Protein AF-A0A7S0J0P6-F1 (afdb_monomer)

pLDDT: mean 76.82, std 19.67, range [22.72, 97.06]

Nearest PDB structures (foldseek):
  2cg9-assembly1_Y  TM=8.031E-01  e=4.982E-03  Saccharomyces cerevisiae
  7krj-assembly1_C  TM=8.185E-01  e=1.851E-02  Homo sapiens
  6mv1-assembly1_A  TM=8.114E-01  e=2.555E-01  Homo sapiens
  4rzk-assembly1_B  TM=7.148E-01  e=3.399E-01  Saccharolobus solfataricus P2
  2kmw-assembly1_A  TM=3.968E-01  e=1.851E-02  Arabidopsis thaliana

Structure (mmCIF, N/CA/C/O backbone):
data_AF-A0A7S0J0P6-F1
#
_entry.id   AF-A0A7S0J0P6-F1
#
loop_
_atom_site.group_PDB
_atom_site.id
_atom_site.type_symbol
_atom_site.label_atom_id
_atom_site.label_alt_id
_atom_site.label_comp_id
_atom_site.label_asym_id
_atom_site.label_entity_id
_atom_site.label_seq_id
_atom_site.pdbx_PDB_ins_code
_atom_site.Cartn_x
_atom_site.Cartn_y
_atom_site.Cartn_z
_atom_site.occupancy
_atom_site.B_iso_or_equiv
_atom_site.auth_seq_id
_atom_site.auth_comp_id
_atom_site.auth_asym_id
_atom_site.auth_atom_id
_atom_site.pdbx_PDB_model_num
ATOM 1 N N . LEU A 1 1 ? -3.305 -6.225 25.965 1.00 34.28 1 LEU A N 1
ATOM 2 C CA . LEU A 1 1 ? -3.057 -6.010 27.415 1.00 34.28 1 LEU A CA 1
ATOM 3 C C . LEU A 1 1 ? -2.878 -7.370 28.073 1.00 34.28 1 LEU A C 1
ATOM 5 O O . LEU A 1 1 ? -3.719 -8.227 27.833 1.00 34.28 1 LEU A O 1
ATOM 9 N N . CYS A 1 2 ? -1.821 -7.544 28.873 1.00 22.72 2 CYS A N 1
ATOM 10 C CA . CYS A 1 2 ? -1.469 -8.789 29.567 1.00 22.72 2 CYS A CA 1
ATOM 11 C C . CYS A 1 2 ? -1.173 -8.523 31.047 1.00 22.72 2 CYS A C 1
ATOM 13 O O . CYS A 1 2 ? -0.450 -7.576 31.338 1.00 22.72 2 CYS A O 1
ATOM 15 N N . LEU A 1 3 ? -1.642 -9.412 31.929 1.00 28.44 3 LEU A N 1
ATOM 16 C CA . LEU A 1 3 ? -0.978 -9.834 33.170 1.00 28.44 3 LEU A CA 1
ATOM 17 C C . LEU A 1 3 ? -1.340 -11.312 33.426 1.00 28.44 3 LEU A C 1
ATOM 19 O O . LEU A 1 3 ? -2.456 -11.734 33.131 1.00 28.44 3 LEU A O 1
ATOM 23 N N . GLY A 1 4 ? -0.363 -12.093 33.899 1.00 26.91 4 GLY A N 1
ATOM 24 C CA . GLY A 1 4 ? -0.445 -13.546 34.097 1.00 26.91 4 GLY A CA 1
ATOM 25 C C . GLY A 1 4 ? -1.310 -13.995 35.287 1.00 26.91 4 GLY A C 1
ATOM 26 O O . GLY A 1 4 ? -1.756 -13.168 36.082 1.00 26.91 4 GLY A O 1
ATOM 27 N N . PRO A 1 5 ? -1.562 -15.312 35.408 1.00 34.97 5 PRO A N 1
ATOM 28 C CA . PRO A 1 5 ? -2.669 -15.849 36.184 1.00 34.97 5 PRO A CA 1
ATOM 29 C C . PRO A 1 5 ? -2.343 -15.931 37.676 1.00 34.97 5 PRO A C 1
ATOM 31 O O . PRO A 1 5 ? -1.270 -16.390 38.065 1.00 34.97 5 PRO A O 1
ATOM 34 N N . SER A 1 6 ? -3.321 -15.599 38.519 1.00 30.28 6 SER A N 1
ATOM 35 C CA . SER A 1 6 ? -3.397 -16.138 39.874 1.00 30.28 6 SER A CA 1
ATOM 36 C C . SER A 1 6 ? -4.709 -16.902 40.041 1.00 30.28 6 SER A C 1
ATOM 38 O O . SER A 1 6 ? -5.810 -16.419 39.787 1.00 30.28 6 SER A O 1
ATOM 40 N N . THR A 1 7 ? -4.562 -18.170 40.401 1.00 57.41 7 THR A N 1
ATOM 41 C CA . THR A 1 7 ? -5.631 -19.091 40.769 1.00 57.41 7 THR A CA 1
ATOM 42 C C . THR A 1 7 ? -6.212 -18.690 42.126 1.00 57.41 7 THR A C 1
ATOM 44 O O . THR A 1 7 ? -5.466 -18.613 43.101 1.00 57.41 7 THR A O 1
ATOM 47 N N . GLY A 1 8 ? -7.528 -18.487 42.223 1.00 32.94 8 GLY A N 1
ATOM 48 C CA . GLY A 1 8 ? -8.194 -18.209 43.500 1.00 32.94 8 GLY A CA 1
ATOM 49 C C . GLY A 1 8 ? -9.720 -18.225 43.406 1.00 32.94 8 GLY A C 1
ATOM 50 O O . GLY A 1 8 ? -10.309 -17.481 42.636 1.00 32.94 8 GLY A O 1
ATOM 51 N N . SER A 1 9 ? -10.339 -19.111 44.183 1.00 39.38 9 SER A N 1
ATOM 52 C CA . SER A 1 9 ? -11.742 -19.538 44.146 1.00 39.38 9 SER A CA 1
ATOM 53 C C . SER A 1 9 ? -12.765 -18.538 44.721 1.00 39.38 9 SER A C 1
ATOM 55 O O . SER A 1 9 ? -12.520 -17.881 45.726 1.00 39.38 9 SER A O 1
ATOM 57 N N . SER A 1 10 ? -13.969 -18.590 44.131 1.00 45.50 10 SER A N 1
ATOM 58 C CA . SER A 1 10 ? -15.310 -18.367 44.709 1.00 45.50 10 SER A CA 1
ATOM 59 C C . SER A 1 10 ? -15.708 -16.989 45.263 1.00 45.50 10 SER A C 1
ATOM 61 O O . SER A 1 10 ? -15.696 -16.744 46.465 1.00 45.50 10 SER A O 1
ATOM 63 N N . SER A 1 11 ? -16.329 -16.199 44.392 1.00 43.62 11 SER A N 1
ATOM 64 C CA . SER A 1 11 ? -17.716 -15.745 44.572 1.00 43.62 11 SER A CA 1
ATOM 65 C C . SER A 1 11 ? -18.431 -15.998 43.239 1.00 43.62 11 SER A C 1
ATOM 67 O O . SER A 1 11 ? -17.760 -16.068 42.210 1.00 43.62 11 SER A O 1
ATOM 69 N N . GLY A 1 12 ? -19.739 -16.274 43.240 1.00 53.88 12 GLY A N 1
ATOM 70 C CA . GLY A 1 12 ? -20.496 -16.720 42.059 1.00 53.88 12 GLY A CA 1
ATOM 71 C C . GLY A 1 12 ? -20.589 -15.661 40.958 1.00 53.88 12 GLY A C 1
ATOM 72 O O . GLY A 1 12 ? -21.662 -15.120 40.706 1.00 53.88 12 GLY A O 1
ATOM 73 N N . ASN A 1 13 ? -19.469 -15.349 40.312 1.00 60.19 13 ASN A N 1
ATOM 74 C CA . ASN A 1 13 ? -19.408 -14.472 39.163 1.00 60.19 13 ASN A CA 1
ATOM 75 C C . ASN A 1 13 ? -20.057 -15.204 38.002 1.00 60.19 13 ASN A C 1
ATOM 77 O O . ASN A 1 13 ? -19.490 -16.135 37.427 1.00 60.19 13 ASN A O 1
ATOM 81 N N . LYS A 1 14 ? -21.288 -14.789 37.696 1.00 76.94 14 LYS A N 1
ATOM 82 C CA . LYS A 1 14 ? -21.982 -15.212 36.488 1.00 76.94 14 LYS A CA 1
ATOM 83 C C . LYS A 1 14 ? -21.112 -14.807 35.304 1.00 76.94 14 LYS A C 1
ATOM 85 O O . LYS A 1 14 ? -20.756 -13.635 35.152 1.00 76.94 14 LYS A O 1
ATOM 90 N N . GLN A 1 15 ? -20.706 -15.809 34.536 1.00 85.50 15 GLN A N 1
ATOM 91 C CA . GLN A 1 15 ? -19.856 -15.598 33.378 1.00 85.50 15 GLN A CA 1
ATOM 92 C C . GLN A 1 15 ? -20.657 -14.898 32.269 1.00 85.50 15 GLN A C 1
ATOM 94 O O . GLN A 1 15 ? -21.867 -15.117 32.164 1.00 85.50 15 GLN A O 1
ATOM 99 N N . PRO A 1 16 ? -20.007 -14.036 31.476 1.00 91.62 16 PRO A N 1
ATOM 100 C CA . PRO A 1 16 ? -20.614 -13.459 30.283 1.00 91.62 16 PRO A CA 1
ATOM 101 C C . PRO A 1 16 ? -20.865 -14.550 29.226 1.00 91.62 16 PRO A C 1
ATOM 103 O O . PRO A 1 16 ? -20.034 -15.439 29.044 1.00 91.62 16 PRO A O 1
ATOM 106 N N . ASP A 1 17 ? -21.995 -14.468 28.521 1.00 93.88 17 ASP A N 1
ATOM 107 C CA . ASP A 1 17 ? -22.260 -15.215 27.285 1.00 93.88 17 ASP A CA 1
ATOM 108 C C . ASP A 1 17 ? -21.853 -14.323 26.106 1.00 93.88 17 ASP A C 1
ATOM 110 O O . ASP A 1 17 ? -22.430 -13.252 25.904 1.00 93.88 17 ASP A O 1
ATOM 114 N N . VAL A 1 18 ? -20.819 -14.738 25.372 1.00 95.06 18 VAL A N 1
ATOM 115 C CA . VAL A 1 18 ? -20.267 -14.012 24.222 1.00 95.06 18 VAL A CA 1
ATOM 116 C C . VAL A 1 18 ? -20.428 -14.881 22.986 1.00 95.06 18 VAL A C 1
ATOM 118 O O . VAL A 1 18 ? -19.822 -15.948 22.888 1.00 95.06 18 VAL A O 1
ATOM 121 N N . ARG A 1 19 ? -21.207 -14.407 22.016 1.00 96.12 19 ARG A N 1
ATOM 122 C CA . ARG A 1 19 ? -21.424 -15.080 20.735 1.00 96.12 19 ARG A CA 1
ATOM 123 C C . ARG A 1 19 ? -20.950 -14.191 19.609 1.00 96.12 19 ARG A C 1
ATOM 125 O O . ARG A 1 19 ? -21.355 -13.037 19.491 1.00 96.12 19 ARG A O 1
ATOM 132 N N . ILE A 1 20 ? -20.077 -14.744 18.783 1.00 95.50 20 ILE A N 1
ATOM 133 C CA . ILE A 1 20 ? -19.481 -14.037 17.657 1.00 95.50 20 ILE A CA 1
ATOM 134 C C . ILE A 1 20 ? -19.728 -14.863 16.408 1.00 95.50 20 ILE A C 1
ATOM 136 O O . ILE A 1 20 ? -19.500 -16.069 16.384 1.00 95.50 20 ILE A O 1
ATOM 140 N N . THR A 1 21 ? -20.217 -14.188 15.381 1.00 96.56 21 THR A N 1
ATOM 141 C CA . THR A 1 21 ? -20.290 -14.687 14.010 1.00 96.56 21 THR A CA 1
ATOM 142 C C . THR A 1 21 ? -19.349 -13.854 13.151 1.00 96.56 21 THR A C 1
ATOM 144 O O . THR A 1 21 ? -18.722 -12.908 13.631 1.00 96.56 21 THR A O 1
ATOM 147 N N . ASP A 1 22 ? -19.232 -14.191 11.872 1.00 94.75 22 ASP A N 1
ATOM 148 C CA . ASP A 1 22 ? -18.380 -13.456 10.939 1.00 94.75 22 ASP A CA 1
ATOM 149 C C . ASP A 1 22 ? -18.816 -11.989 10.788 1.00 94.75 22 ASP A C 1
ATOM 151 O O . ASP A 1 22 ? -17.998 -11.141 10.437 1.00 94.75 22 ASP A O 1
ATOM 155 N N . LYS A 1 23 ? -20.082 -11.684 11.099 1.00 95.81 23 LYS A N 1
ATOM 156 C CA . LYS A 1 23 ? -20.696 -10.367 10.913 1.00 95.81 23 LYS A CA 1
ATOM 157 C C . LYS A 1 23 ? -21.342 -9.749 12.148 1.00 95.81 23 LYS A C 1
ATOM 159 O O . LYS A 1 23 ? -21.700 -8.576 12.094 1.00 95.81 23 LYS A O 1
ATOM 164 N N . ALA A 1 24 ? -21.471 -10.465 13.260 1.00 96.38 24 ALA A N 1
ATOM 165 C CA . ALA A 1 24 ? -22.158 -9.953 14.444 1.00 96.38 24 ALA A CA 1
ATOM 166 C C . ALA A 1 24 ? -21.506 -10.379 15.761 1.00 96.38 24 ALA A C 1
ATOM 168 O O . ALA A 1 24 ? -20.951 -11.472 15.876 1.00 96.38 24 ALA A O 1
ATOM 169 N N . LEU A 1 25 ? -21.644 -9.511 16.760 1.00 96.56 25 LEU A N 1
ATOM 170 C CA . LEU A 1 25 ? -21.317 -9.737 18.162 1.00 96.56 25 LEU A CA 1
ATOM 171 C C . LEU A 1 25 ? -22.603 -9.627 18.982 1.00 96.56 25 LEU A C 1
ATOM 173 O O . LEU A 1 25 ? -23.276 -8.599 18.917 1.00 96.56 25 LEU A O 1
ATOM 177 N N . ASP A 1 26 ? -22.897 -10.652 19.774 1.00 96.88 26 ASP A N 1
ATOM 178 C CA . ASP A 1 26 ? -23.946 -10.662 20.791 1.00 96.88 26 ASP A CA 1
ATOM 179 C C . ASP A 1 26 ? -23.322 -11.005 22.151 1.00 96.88 26 ASP A C 1
ATOM 181 O O . ASP A 1 26 ? -22.625 -12.008 22.305 1.00 96.88 26 ASP A O 1
ATOM 185 N N . LEU A 1 27 ? -23.521 -10.125 23.124 1.00 95.44 27 LEU A N 1
ATOM 186 C CA . LEU A 1 27 ? -22.983 -10.208 24.472 1.00 95.44 27 LEU A CA 1
ATOM 187 C C . LEU A 1 27 ? -24.126 -10.037 25.473 1.00 95.44 27 LEU A C 1
ATOM 189 O O . LEU A 1 27 ? -24.798 -9.002 25.493 1.00 95.44 27 LEU A O 1
ATOM 193 N N . SER A 1 28 ? -24.262 -11.004 26.376 1.00 94.44 28 SER A N 1
ATOM 194 C CA . SER A 1 28 ? -25.076 -10.897 27.586 1.00 94.44 28 SER A CA 1
ATOM 195 C C . SER A 1 28 ? -24.197 -11.121 28.813 1.00 94.44 28 SER A C 1
ATOM 197 O O . SER A 1 28 ? -23.456 -12.098 28.898 1.00 94.44 28 SER A O 1
ATOM 199 N N . TRP A 1 29 ? -24.266 -10.213 29.786 1.00 92.44 29 TRP A N 1
ATOM 200 C CA . TRP A 1 29 ? -23.555 -10.358 31.050 1.00 92.44 29 TRP A CA 1
ATOM 201 C C . TRP A 1 29 ? -24.478 -10.071 32.239 1.00 92.44 29 TRP A C 1
ATOM 203 O O . TRP A 1 29 ? -24.823 -8.913 32.501 1.00 92.44 29 TRP A O 1
ATOM 213 N N . PRO A 1 30 ? -24.868 -11.112 32.996 1.00 89.62 30 PRO A N 1
ATOM 214 C CA . PRO A 1 30 ? -25.601 -10.939 34.240 1.00 89.62 30 PRO A CA 1
ATOM 215 C C . PRO A 1 30 ? -24.729 -10.239 35.295 1.00 89.62 30 PRO A C 1
ATOM 217 O O . PRO A 1 30 ? -23.734 -10.788 35.765 1.00 89.62 30 PRO A O 1
ATOM 220 N N . MET A 1 31 ? -25.130 -9.035 35.684 1.00 84.75 31 MET A N 1
ATOM 221 C CA . MET A 1 31 ? -24.488 -8.182 36.685 1.00 84.75 31 MET A CA 1
ATOM 222 C C . MET A 1 31 ? -25.273 -8.230 38.003 1.00 84.75 31 MET A C 1
ATOM 224 O O . MET A 1 31 ? -26.417 -8.679 38.056 1.00 84.75 31 MET A O 1
ATOM 228 N N . GLN A 1 32 ? -24.690 -7.726 39.094 1.00 83.06 32 GLN A N 1
ATOM 229 C CA . GLN A 1 32 ? -25.426 -7.596 40.363 1.00 83.06 32 GLN A CA 1
ATOM 230 C C . GLN A 1 32 ? -26.603 -6.611 40.255 1.00 83.06 32 GLN A C 1
ATOM 232 O O . GLN A 1 32 ? -27.621 -6.785 40.916 1.00 83.06 32 GLN A O 1
ATOM 237 N N . THR A 1 33 ? -26.466 -5.589 39.409 1.00 83.56 33 THR A N 1
ATOM 238 C CA . THR A 1 33 ? -27.437 -4.500 39.227 1.00 83.56 33 THR A CA 1
ATOM 239 C C . THR A 1 33 ? -28.420 -4.726 38.074 1.00 83.56 33 THR A C 1
ATOM 241 O O . THR A 1 33 ? -29.272 -3.874 37.835 1.00 83.56 33 THR A O 1
ATOM 244 N N . GLY A 1 34 ? -28.325 -5.846 37.349 1.00 87.44 34 GLY A N 1
ATOM 245 C CA . GLY A 1 34 ? -29.160 -6.122 36.179 1.00 87.44 34 GLY A CA 1
ATOM 246 C C . GLY A 1 34 ? -28.466 -7.018 35.157 1.00 87.44 34 GLY A C 1
ATOM 247 O O . GLY A 1 34 ? -27.624 -7.838 35.503 1.00 87.44 34 GLY A O 1
ATOM 248 N N . GLU A 1 35 ? -28.808 -6.865 33.883 1.00 89.94 35 GLU A N 1
ATOM 249 C CA . GLU A 1 35 ? -28.164 -7.571 32.772 1.00 89.94 35 GLU A CA 1
ATOM 250 C C . GLU A 1 35 ? -27.590 -6.538 31.799 1.00 89.94 35 GLU A C 1
ATOM 252 O O . GLU A 1 35 ? -28.307 -5.652 31.333 1.00 89.94 35 GLU A O 1
ATOM 257 N N . LEU A 1 36 ? -26.298 -6.641 31.491 1.00 89.38 36 LEU A N 1
ATOM 258 C CA . LEU A 1 36 ? -25.702 -5.906 30.383 1.00 89.38 36 LEU A CA 1
ATOM 259 C C . LEU A 1 36 ? -25.982 -6.688 29.098 1.00 89.38 36 LEU A C 1
ATOM 261 O O . LEU A 1 36 ? -25.588 -7.847 28.997 1.00 89.38 36 LEU A O 1
ATOM 265 N N . ARG A 1 37 ? -26.621 -6.054 28.113 1.00 93.94 37 ARG A N 1
ATOM 266 C CA . ARG A 1 37 ? -26.775 -6.610 26.764 1.00 93.94 37 ARG A CA 1
ATOM 267 C C . ARG A 1 37 ? -26.133 -5.704 25.734 1.00 93.94 37 ARG A C 1
ATOM 269 O O . ARG A 1 37 ? -26.320 -4.488 25.770 1.00 93.94 37 ARG A O 1
ATOM 276 N N . PHE A 1 38 ? -25.408 -6.302 24.802 1.00 93.81 38 PHE A N 1
ATOM 277 C CA . PHE A 1 38 ? -24.780 -5.599 23.699 1.00 93.81 38 PHE A CA 1
ATOM 278 C C . PHE A 1 38 ? -24.804 -6.479 22.452 1.00 93.81 38 PHE A C 1
ATOM 280 O O . PHE A 1 38 ? -24.121 -7.493 22.399 1.00 93.81 38 PHE A O 1
ATOM 287 N N . ALA A 1 39 ? -25.574 -6.066 21.449 1.00 95.62 39 ALA A N 1
ATOM 288 C CA . ALA A 1 39 ? -25.653 -6.745 20.163 1.00 95.62 39 ALA A CA 1
ATOM 289 C C . ALA A 1 39 ? -25.382 -5.740 19.041 1.00 95.62 39 ALA A C 1
ATOM 291 O O . ALA A 1 39 ? -26.047 -4.704 18.976 1.00 95.62 39 ALA A O 1
ATOM 292 N N . GLN A 1 40 ? -24.388 -6.012 18.194 1.00 97.06 40 GLN A N 1
ATOM 293 C CA . GLN A 1 40 ? -23.986 -5.145 17.084 1.00 97.06 40 GLN A CA 1
ATOM 294 C C . GLN A 1 40 ? -23.465 -5.951 15.892 1.00 97.06 40 GLN A C 1
ATOM 296 O O . GLN A 1 40 ? -22.876 -7.016 16.064 1.00 97.06 40 GLN A O 1
ATOM 301 N N . SER A 1 41 ? -23.631 -5.399 14.688 1.00 96.25 41 SER A N 1
ATOM 302 C CA . SER A 1 41 ? -23.046 -5.955 13.460 1.00 96.25 41 SER A CA 1
ATOM 303 C C . SER A 1 41 ? -21.714 -5.279 13.153 1.00 96.25 41 SER A C 1
ATOM 305 O O . SER A 1 41 ? -21.613 -4.050 13.215 1.00 96.25 41 SER A O 1
ATOM 307 N N . PHE A 1 42 ? -20.685 -6.065 12.847 1.00 94.69 42 PHE A N 1
ATOM 308 C CA . PHE A 1 42 ? -19.370 -5.554 12.476 1.00 94.69 42 PHE A CA 1
ATOM 309 C C . PHE A 1 42 ? -19.406 -4.908 11.095 1.00 94.69 42 PHE A C 1
ATOM 311 O O . PHE A 1 42 ? -19.985 -5.456 10.156 1.00 94.69 42 PHE A O 1
ATOM 318 N N . LEU A 1 43 ? -18.715 -3.773 10.950 1.00 92.69 43 LEU A N 1
ATOM 319 C CA . LEU A 1 43 ? -18.608 -3.077 9.664 1.00 92.69 43 LEU A CA 1
ATOM 320 C C . LEU A 1 43 ? -17.991 -3.977 8.581 1.00 92.69 43 LEU A C 1
ATOM 322 O O . LEU A 1 43 ? -18.447 -4.007 7.438 1.00 92.69 43 LEU A O 1
ATOM 326 N N . HIS A 1 44 ? -16.983 -4.761 8.957 1.00 92.69 44 HIS A N 1
ATOM 327 C CA . HIS A 1 44 ? -16.323 -5.728 8.086 1.00 92.69 44 HIS A CA 1
ATOM 328 C C . HIS A 1 44 ? -16.302 -7.112 8.737 1.00 92.69 44 HIS A C 1
ATOM 330 O O . HIS A 1 44 ? -16.489 -7.233 9.945 1.00 92.69 44 HIS A O 1
ATOM 336 N N . HIS A 1 45 ? -16.065 -8.150 7.931 1.00 94.31 45 HIS A N 1
ATOM 337 C CA . HIS A 1 45 ? -15.998 -9.517 8.438 1.00 94.31 45 HIS A CA 1
ATOM 338 C C . HIS A 1 45 ? -14.847 -9.694 9.444 1.00 94.31 45 HIS A C 1
ATOM 340 O O . HIS A 1 45 ? -13.790 -9.058 9.338 1.00 94.31 45 HIS A O 1
ATOM 346 N N . VAL A 1 46 ? -15.054 -10.592 10.401 1.00 95.25 46 VAL A N 1
ATOM 347 C CA . VAL A 1 46 ? -14.051 -11.076 11.360 1.00 95.25 46 VAL A CA 1
ATOM 348 C C . VAL A 1 46 ? -13.906 -12.590 11.245 1.00 95.25 46 VAL A C 1
ATOM 350 O O . VAL A 1 46 ? -14.775 -13.242 10.674 1.00 95.25 46 VAL A O 1
ATOM 353 N N . TYR A 1 47 ? -12.840 -13.159 11.807 1.00 93.75 47 TYR A N 1
ATOM 354 C CA . TYR A 1 47 ? -12.712 -14.610 11.969 1.00 93.75 47 TYR A CA 1
ATOM 355 C C . TYR A 1 47 ? -13.283 -15.037 13.329 1.00 93.75 47 TYR A C 1
ATOM 357 O O . TYR A 1 47 ? -12.617 -14.812 14.343 1.00 93.75 47 TYR A O 1
ATOM 365 N N . PRO A 1 48 ? -14.473 -15.662 13.405 1.00 92.94 48 PRO A N 1
ATOM 366 C CA . PRO A 1 48 ? -15.099 -15.994 14.690 1.00 92.94 48 PRO A CA 1
ATOM 367 C C . PRO A 1 48 ? -14.252 -16.958 15.518 1.00 92.94 48 PRO A C 1
ATOM 369 O O . PRO A 1 48 ? -14.129 -16.788 16.725 1.00 92.94 48 PRO A O 1
ATOM 372 N N . ASP A 1 49 ? -13.574 -17.893 14.851 1.00 92.50 49 ASP A N 1
ATOM 373 C CA . ASP A 1 49 ? -12.705 -18.888 15.488 1.00 92.50 49 ASP A CA 1
ATOM 374 C C . ASP A 1 49 ? -11.454 -18.273 16.141 1.00 92.50 49 ASP A C 1
ATOM 376 O O . ASP A 1 49 ? -10.797 -18.911 16.962 1.00 92.50 49 ASP A O 1
ATOM 380 N N . SER A 1 50 ? -11.121 -17.020 15.806 1.00 91.44 50 SER A N 1
ATOM 381 C CA . SER A 1 50 ? -10.043 -16.265 16.459 1.00 91.44 50 SER A CA 1
ATOM 382 C C . SER A 1 50 ? -10.485 -15.569 17.748 1.00 91.44 50 SER A C 1
ATOM 384 O O . SER A 1 50 ? -9.651 -14.988 18.445 1.00 91.44 50 SER A O 1
ATOM 386 N N . ALA A 1 51 ? -11.786 -15.576 18.052 1.00 92.88 51 ALA A N 1
ATOM 387 C CA . ALA A 1 51 ? -12.320 -14.831 19.172 1.00 92.88 51 ALA A CA 1
ATOM 388 C C . ALA A 1 51 ? -11.813 -15.394 20.503 1.00 92.88 51 ALA A C 1
ATOM 390 O O . ALA A 1 51 ? -12.028 -16.554 20.851 1.00 92.88 51 ALA A O 1
ATOM 391 N N . GLN A 1 52 ? -11.175 -14.528 21.278 1.00 92.50 52 GLN A N 1
ATOM 392 C CA . GLN A 1 52 ? -10.733 -14.806 22.635 1.00 92.50 52 GLN A CA 1
ATOM 393 C C . GLN A 1 52 ? -11.280 -13.731 23.553 1.00 92.50 52 GLN A C 1
ATOM 395 O O . GLN A 1 52 ? -11.229 -12.542 23.234 1.00 92.50 52 GLN A O 1
ATOM 400 N N . TRP A 1 53 ? -11.786 -14.132 24.713 1.00 92.75 53 TRP A N 1
ATOM 401 C CA . TRP A 1 53 ? -12.273 -13.178 25.693 1.00 92.75 53 TRP A CA 1
ATOM 402 C C . TRP A 1 53 ? -11.895 -13.574 27.113 1.00 92.75 53 TRP A C 1
ATOM 404 O O . TRP A 1 53 ? -11.692 -14.744 27.432 1.00 92.75 53 TRP A O 1
ATOM 414 N N . SER A 1 54 ? -11.792 -12.564 27.969 1.00 89.19 54 SER A N 1
ATOM 415 C CA . SER A 1 54 ? -11.582 -12.714 29.404 1.00 89.19 54 SER A CA 1
ATOM 416 C C . SER A 1 54 ? -12.457 -11.726 30.167 1.00 89.19 54 SER A C 1
ATOM 418 O O . SER A 1 54 ? -12.820 -10.664 29.651 1.00 89.19 54 SER A O 1
ATOM 420 N N . ALA A 1 55 ? -12.816 -12.085 31.397 1.00 87.81 55 ALA A N 1
ATOM 421 C CA . ALA A 1 55 ? -13.643 -11.260 32.262 1.00 87.81 55 ALA A CA 1
ATOM 422 C C . ALA A 1 55 ? -13.003 -11.126 33.647 1.00 87.81 55 ALA A C 1
ATOM 424 O O . ALA A 1 55 ? -12.765 -12.125 34.325 1.00 87.81 55 ALA A O 1
ATOM 425 N N . ASP A 1 56 ? -12.782 -9.887 34.079 1.00 83.12 56 ASP A N 1
ATOM 426 C CA . ASP A 1 56 ? -12.187 -9.569 35.374 1.00 83.12 56 ASP A CA 1
ATOM 427 C C . ASP A 1 56 ? -13.292 -9.267 36.384 1.00 83.12 56 ASP A C 1
ATOM 429 O O . ASP A 1 56 ? -13.856 -8.173 36.396 1.00 83.12 56 ASP A O 1
ATOM 433 N N . ALA A 1 57 ? -13.620 -10.260 37.211 1.00 73.69 57 ALA A N 1
ATOM 434 C CA . ALA A 1 57 ? -14.453 -10.142 38.411 1.00 73.69 57 ALA A CA 1
ATOM 435 C C . ALA A 1 57 ? -15.762 -9.320 38.282 1.00 73.69 57 ALA A C 1
ATOM 437 O O . ALA A 1 57 ? -16.178 -8.673 39.241 1.00 73.69 57 ALA A O 1
ATOM 438 N N . GLY A 1 58 ? -16.420 -9.326 37.116 1.00 69.50 58 GLY A N 1
ATOM 439 C CA . GLY A 1 58 ? -17.655 -8.554 36.901 1.00 69.50 58 GLY A CA 1
ATOM 440 C C . GLY A 1 58 ? -17.452 -7.082 36.521 1.00 69.50 58 GLY A C 1
ATOM 441 O O . GLY A 1 58 ? -18.431 -6.360 36.383 1.00 69.50 58 GLY A O 1
ATOM 442 N N . LEU A 1 59 ? -16.212 -6.615 36.364 1.00 77.44 59 LEU A N 1
ATOM 443 C CA . LEU A 1 59 ? -15.894 -5.201 36.126 1.00 77.44 59 LEU A CA 1
ATOM 444 C C . LEU A 1 59 ? -15.550 -4.905 34.668 1.00 77.44 59 LEU A C 1
ATOM 446 O O . LEU A 1 59 ? -15.908 -3.852 34.143 1.00 77.44 59 LEU A O 1
ATOM 450 N N . ARG A 1 60 ? -14.829 -5.818 34.013 1.00 84.62 60 ARG A N 1
ATOM 451 C CA . ARG A 1 60 ? -14.344 -5.618 32.647 1.00 84.62 60 ARG A CA 1
ATOM 452 C C . ARG A 1 60 ? -14.415 -6.910 31.858 1.00 84.62 60 ARG A C 1
ATOM 454 O O . ARG A 1 60 ? -13.954 -7.943 32.332 1.00 84.62 60 ARG A O 1
ATOM 461 N N . LEU A 1 61 ? -14.933 -6.817 30.638 1.00 89.62 61 LEU A N 1
ATOM 462 C CA . LEU A 1 61 ? -14.794 -7.846 29.619 1.00 89.62 61 LEU A CA 1
ATOM 463 C C . LEU A 1 61 ? -13.802 -7.350 28.577 1.00 89.62 61 LEU A C 1
ATOM 465 O O . LEU A 1 61 ? -13.937 -6.244 28.053 1.00 89.62 61 LEU A O 1
ATOM 469 N N . THR A 1 62 ? -12.792 -8.160 28.295 1.00 90.62 62 THR A N 1
ATOM 470 C CA . THR A 1 62 ? -11.891 -7.952 27.169 1.00 90.62 62 THR A CA 1
ATOM 471 C C . THR A 1 62 ? -12.257 -8.953 26.093 1.00 90.62 62 THR A C 1
ATOM 473 O O . THR A 1 62 ? -12.204 -10.148 26.349 1.00 90.62 62 THR A O 1
ATOM 476 N N . LEU A 1 63 ? -12.575 -8.465 24.897 1.00 92.81 63 LEU A N 1
ATOM 477 C CA . LEU A 1 63 ? -12.739 -9.284 23.703 1.00 92.81 63 LEU A CA 1
ATOM 478 C C . LEU A 1 63 ? -11.638 -8.937 22.698 1.00 92.81 63 LEU A C 1
ATOM 480 O O . LEU A 1 63 ? -11.387 -7.764 22.419 1.00 92.81 63 LEU A O 1
ATOM 484 N N . THR A 1 64 ? -11.012 -9.965 22.144 1.00 92.88 64 THR A N 1
ATOM 485 C CA . THR A 1 64 ? -10.058 -9.882 21.044 1.00 92.88 64 THR A CA 1
ATOM 486 C C . THR A 1 64 ? -10.568 -10.756 19.910 1.00 92.88 64 THR A C 1
ATOM 488 O O . THR A 1 64 ? -10.923 -11.909 20.123 1.00 92.88 64 THR A O 1
ATOM 491 N N . VAL A 1 65 ? -10.623 -10.194 18.707 1.00 94.12 65 VAL A N 1
ATOM 492 C CA . VAL A 1 65 ? -11.015 -10.904 17.490 1.00 94.12 65 VAL A CA 1
ATOM 493 C C . VAL A 1 65 ? -10.170 -10.389 16.330 1.00 94.12 65 VAL A C 1
ATOM 495 O O . VAL A 1 65 ? -9.859 -9.197 16.261 1.00 94.12 65 VAL A O 1
ATOM 498 N N . THR A 1 66 ? -9.776 -11.282 15.431 1.00 91.94 66 THR A N 1
ATOM 499 C CA . THR A 1 66 ? -8.986 -10.946 14.250 1.00 91.94 66 THR A CA 1
ATOM 500 C C . THR A 1 66 ? -9.899 -10.470 13.123 1.00 91.94 66 THR A C 1
ATOM 502 O O . THR A 1 66 ? -10.879 -11.131 12.768 1.00 91.94 66 THR A O 1
ATOM 505 N N . LYS A 1 67 ? -9.564 -9.314 12.540 1.00 92.75 67 LYS A N 1
ATOM 506 C CA . LYS A 1 67 ? -10.228 -8.787 11.339 1.00 92.75 67 LYS A CA 1
ATOM 507 C C . LYS A 1 67 ? -10.020 -9.765 10.173 1.00 92.75 67 LYS A C 1
ATOM 509 O O . LYS A 1 67 ? -8.909 -10.253 9.987 1.00 92.75 67 LYS A O 1
ATOM 514 N N . ALA A 1 68 ? -11.041 -9.990 9.345 1.00 89.25 68 ALA A N 1
ATOM 515 C CA . ALA A 1 68 ? -10.875 -10.779 8.119 1.00 89.25 68 ALA A CA 1
ATOM 516 C C . ALA A 1 68 ? -10.095 -10.020 7.030 1.00 89.25 68 ALA A C 1
ATOM 518 O O . ALA A 1 68 ? -9.477 -10.630 6.163 1.00 89.25 68 ALA A O 1
ATOM 519 N N . HIS A 1 69 ? -10.089 -8.683 7.102 1.00 81.94 69 HIS A N 1
ATOM 520 C CA . HIS A 1 69 ? -9.349 -7.812 6.194 1.00 81.94 69 HIS A CA 1
ATOM 521 C C . HIS A 1 69 ? -8.382 -6.893 6.952 1.00 81.94 69 HIS A C 1
ATOM 523 O O . HIS A 1 69 ? -8.756 -6.360 7.999 1.00 81.94 69 HIS A O 1
ATOM 529 N N . PRO A 1 70 ? -7.192 -6.613 6.389 1.00 75.69 70 PRO A N 1
ATOM 530 C CA . PRO A 1 70 ? -6.173 -5.771 7.021 1.00 75.69 70 PRO A CA 1
ATOM 531 C C . PRO A 1 70 ? -6.505 -4.271 6.988 1.00 75.69 70 PRO A C 1
ATOM 533 O O . PRO A 1 70 ? -5.713 -3.458 7.443 1.00 75.69 70 PRO A O 1
ATOM 536 N N . LYS A 1 71 ? -7.664 -3.869 6.448 1.00 77.00 71 LYS A N 1
ATOM 537 C CA . LYS A 1 71 ? -8.043 -2.455 6.357 1.00 77.00 71 LYS A CA 1
ATOM 538 C C . LYS A 1 71 ? -8.225 -1.836 7.748 1.00 77.00 71 LYS A C 1
ATOM 540 O O . LYS A 1 71 ? -8.778 -2.453 8.664 1.00 77.00 71 LYS A O 1
ATOM 545 N N . MET A 1 72 ? -7.836 -0.570 7.875 1.00 82.75 72 MET A N 1
ATOM 546 C CA . MET A 1 72 ? -8.136 0.243 9.049 1.00 82.75 72 MET A CA 1
ATOM 547 C C . MET A 1 72 ? -9.653 0.434 9.189 1.00 82.75 72 MET A C 1
ATOM 549 O O . MET A 1 72 ? -10.349 0.792 8.237 1.00 82.75 72 MET A O 1
ATOM 553 N N . TRP A 1 73 ? -10.174 0.211 10.394 1.00 85.38 73 TRP A N 1
ATOM 554 C CA . TRP A 1 73 ? -11.592 0.390 10.698 1.00 85.38 73 TRP A CA 1
ATOM 555 C C . TRP A 1 73 ? -11.802 1.765 11.328 1.00 85.38 73 TRP A C 1
ATOM 557 O O . TRP A 1 73 ? -11.408 1.988 12.469 1.00 85.38 73 TRP A O 1
ATOM 567 N N . ARG A 1 74 ? -12.460 2.688 10.613 1.00 85.81 74 ARG A N 1
ATOM 568 C CA . ARG A 1 74 ? -12.848 3.995 11.188 1.00 85.81 74 ARG A CA 1
ATOM 569 C C . ARG A 1 74 ? -13.848 3.843 12.339 1.00 85.81 74 ARG A C 1
ATOM 571 O O . ARG A 1 74 ? -13.880 4.658 13.255 1.00 85.81 74 ARG A O 1
ATOM 578 N N . THR A 1 75 ? -14.676 2.805 12.267 1.00 89.44 75 THR A N 1
ATOM 579 C CA . THR A 1 75 ? -15.572 2.343 13.328 1.00 89.44 75 THR A CA 1
ATOM 580 C C . THR A 1 75 ? -15.687 0.821 13.236 1.00 89.44 75 THR A C 1
ATOM 582 O O . THR A 1 75 ? -15.672 0.289 12.123 1.00 89.44 75 THR A O 1
ATOM 585 N N . PRO A 1 76 ? -15.791 0.100 14.364 1.00 90.19 76 PRO A N 1
ATOM 586 C CA . PRO A 1 76 ? -15.922 -1.350 14.330 1.00 90.19 76 PRO A CA 1
ATOM 587 C C . PRO A 1 76 ? -17.308 -1.864 13.927 1.00 90.19 76 PRO A C 1
ATOM 589 O O . PRO A 1 76 ? -17.414 -3.017 13.515 1.00 90.19 76 PRO A O 1
ATOM 592 N N . PHE A 1 77 ? -18.358 -1.043 14.011 1.00 94.25 77 PHE A N 1
ATOM 593 C CA . PHE A 1 77 ? -19.744 -1.489 13.821 1.00 94.25 77 PHE A CA 1
ATOM 594 C C . PHE A 1 77 ? -20.459 -0.738 12.693 1.00 94.25 77 PHE A C 1
ATOM 596 O O . PHE A 1 77 ? -20.227 0.455 12.487 1.00 94.25 77 PHE A O 1
ATOM 603 N N . GLU A 1 78 ? -21.373 -1.422 11.998 1.00 91.88 78 GLU A N 1
ATOM 604 C CA . GLU A 1 78 ? -22.176 -0.863 10.892 1.00 91.88 78 GLU A CA 1
ATOM 605 C C . GLU A 1 78 ? -23.052 0.313 11.343 1.00 91.88 78 GLU A C 1
ATOM 607 O O . GLU A 1 78 ? -23.241 1.272 10.598 1.00 91.88 78 GLU A O 1
ATOM 612 N N . ALA A 1 79 ? -23.513 0.295 12.597 1.00 87.62 79 ALA A N 1
ATOM 613 C CA . ALA A 1 79 ? -24.307 1.367 13.198 1.00 87.62 79 ALA A CA 1
ATOM 614 C C . ALA A 1 79 ? -23.540 2.700 13.368 1.00 87.62 79 ALA A C 1
ATOM 616 O O . ALA A 1 79 ? -24.113 3.698 13.807 1.00 87.62 79 ALA A O 1
ATOM 617 N N . GLY A 1 80 ? -22.246 2.743 13.037 1.00 87.19 80 GLY A N 1
ATOM 618 C CA . GLY A 1 80 ? -21.446 3.959 13.099 1.00 87.19 80 GLY A CA 1
ATOM 619 C C . GLY A 1 80 ? -20.986 4.294 14.518 1.00 87.19 80 GLY A C 1
ATOM 620 O O . GLY A 1 80 ? -20.474 3.437 15.239 1.00 87.19 80 GLY A O 1
ATOM 621 N N . LYS A 1 81 ? -21.100 5.571 14.906 1.00 85.00 81 LYS A N 1
ATOM 622 C CA . LYS A 1 81 ? -20.633 6.073 16.207 1.00 85.00 81 LYS A CA 1
ATOM 623 C C . LYS A 1 81 ? -21.695 5.841 17.280 1.00 85.00 81 LYS A C 1
ATOM 625 O O . LYS A 1 81 ? -22.647 6.608 17.396 1.00 85.00 81 LYS A O 1
ATOM 630 N N . LEU A 1 82 ? -21.497 4.814 18.099 1.00 82.31 82 LEU A N 1
ATOM 631 C CA . LEU A 1 82 ? -22.368 4.520 19.236 1.00 82.31 82 LEU A CA 1
ATOM 632 C C . LEU A 1 82 ? -21.920 5.316 20.477 1.00 82.31 82 LEU A C 1
ATOM 634 O O . LEU A 1 82 ? -20.734 5.307 20.802 1.00 82.31 82 LEU A O 1
ATOM 638 N N . PRO A 1 83 ? -22.832 5.994 21.202 1.00 81.62 83 PRO A N 1
ATOM 639 C CA . PRO A 1 83 ? -22.473 6.874 22.324 1.00 81.62 83 PRO A CA 1
ATOM 640 C C . PRO A 1 83 ? -21.848 6.127 23.511 1.00 81.62 83 PRO A C 1
ATOM 642 O O . PRO A 1 83 ? -21.110 6.711 24.303 1.00 81.62 83 PRO A O 1
ATOM 645 N N . THR A 1 84 ? -22.134 4.832 23.630 1.00 85.38 84 THR A N 1
ATOM 646 C CA . THR A 1 84 ? -21.606 3.938 24.665 1.00 85.38 84 THR A CA 1
ATOM 647 C C . THR A 1 84 ? -20.227 3.372 24.330 1.00 85.38 84 THR A C 1
ATOM 649 O O . THR A 1 84 ? -19.601 2.766 25.196 1.00 85.38 84 THR A O 1
ATOM 652 N N . ILE A 1 85 ? -19.729 3.579 23.107 1.00 86.25 85 ILE A N 1
ATOM 653 C CA . ILE A 1 85 ? -18.457 3.031 22.634 1.00 86.25 85 ILE A CA 1
ATOM 654 C C . ILE A 1 85 ? -17.425 4.146 22.560 1.00 86.25 85 ILE A C 1
ATOM 656 O O . ILE A 1 85 ? -17.634 5.181 21.926 1.00 86.25 85 ILE A O 1
ATOM 660 N N . LYS A 1 86 ? -16.284 3.920 23.207 1.00 88.31 86 LYS A N 1
ATOM 661 C CA . LYS A 1 86 ? -15.143 4.835 23.206 1.00 88.31 86 LYS A CA 1
ATOM 662 C C . LYS A 1 86 ? -13.890 4.081 22.753 1.00 88.31 86 LYS A C 1
ATOM 664 O O . LYS A 1 86 ? -13.763 2.908 23.103 1.00 88.31 86 LYS A O 1
ATOM 669 N N . PRO A 1 87 ? -12.978 4.722 22.002 1.00 85.44 87 PRO A N 1
ATOM 670 C CA . PRO A 1 87 ? -11.685 4.126 21.681 1.00 85.44 87 PRO A CA 1
ATOM 671 C C . PRO A 1 87 ? -10.904 3.778 22.956 1.00 85.44 87 PRO A C 1
ATOM 673 O O . PRO A 1 87 ? -10.842 4.590 23.883 1.00 85.44 87 PRO A O 1
ATOM 676 N N . ASP A 1 88 ? -10.305 2.585 22.999 1.00 86.62 88 ASP A N 1
ATOM 677 C CA . ASP A 1 88 ? -9.350 2.203 24.046 1.00 86.62 88 ASP A CA 1
ATOM 678 C C . ASP A 1 88 ? -7.946 2.653 23.628 1.00 86.62 88 ASP A C 1
ATOM 680 O O . ASP A 1 88 ? -7.197 1.901 23.006 1.00 86.62 88 ASP A O 1
ATOM 684 N N . TRP A 1 89 ? -7.593 3.892 23.974 1.00 84.00 89 TRP A N 1
ATOM 685 C CA . TRP A 1 89 ? -6.292 4.483 23.645 1.00 84.00 89 TRP A CA 1
ATOM 686 C C . TRP A 1 89 ? -5.103 3.732 24.258 1.00 84.00 89 TRP A C 1
ATOM 688 O O . TRP A 1 89 ? -4.003 3.828 23.737 1.00 84.00 89 TRP A O 1
ATOM 698 N N . SER A 1 90 ? -5.306 2.942 25.322 1.00 80.50 90 SER A N 1
ATOM 699 C CA . SER A 1 90 ? -4.227 2.147 25.939 1.00 80.50 90 SER A CA 1
ATOM 700 C C . SER A 1 90 ? -3.809 0.933 25.107 1.00 80.50 90 SER A C 1
ATOM 702 O O . SER A 1 90 ? -2.747 0.356 25.328 1.00 80.50 90 SER A O 1
ATOM 704 N N . ARG A 1 91 ? -4.675 0.517 24.180 1.00 81.62 91 ARG A N 1
ATOM 705 C CA . ARG A 1 91 ? -4.437 -0.564 23.216 1.00 81.62 91 ARG A CA 1
ATOM 706 C C . ARG A 1 91 ? -4.390 -0.055 21.786 1.00 81.62 91 ARG A C 1
ATOM 708 O O . ARG A 1 91 ? -4.291 -0.867 20.870 1.00 81.62 91 ARG A O 1
ATOM 715 N N . TRP A 1 92 ? -4.542 1.252 21.602 1.00 80.62 92 TRP A N 1
ATOM 716 C CA . TRP A 1 92 ? -4.415 1.856 20.298 1.00 80.62 92 TRP A CA 1
ATOM 717 C C . TRP A 1 92 ? -2.949 1.776 19.910 1.00 80.62 92 TRP A C 1
ATOM 719 O O . TRP A 1 92 ? -2.102 2.413 20.527 1.00 80.62 92 TRP A O 1
ATOM 729 N N . VAL A 1 93 ? -2.675 0.938 18.925 1.00 77.00 93 VAL A N 1
ATOM 730 C CA . VAL A 1 93 ? -1.387 0.888 18.252 1.00 77.00 93 VAL A CA 1
ATOM 731 C C . VAL A 1 93 ? -1.619 1.619 16.944 1.00 77.00 93 VAL A C 1
ATOM 733 O O . VAL A 1 93 ? -2.524 1.252 16.187 1.00 77.00 93 VAL A O 1
ATOM 736 N N . GLU A 1 94 ? -0.877 2.699 16.712 1.00 64.62 94 GLU A N 1
ATOM 737 C CA . GLU A 1 94 ? -0.829 3.274 15.373 1.00 64.62 94 GLU A CA 1
ATOM 738 C C . GLU A 1 94 ? -0.221 2.193 14.474 1.00 64.62 94 GLU A C 1
ATOM 740 O O . GLU A 1 94 ? 0.825 1.643 14.807 1.00 64.62 94 GLU A O 1
ATOM 745 N N . GLU A 1 95 ? -0.934 1.787 13.414 1.00 55.66 95 GLU A N 1
ATOM 746 C CA . GLU A 1 95 ? -0.473 0.762 12.465 1.00 55.66 95 GLU A CA 1
ATOM 747 C C . GLU A 1 95 ? 0.822 1.283 11.793 1.00 55.66 95 GLU A C 1
ATOM 749 O O . GLU A 1 95 ? 0.773 1.927 10.746 1.00 55.66 95 GLU A O 1
ATOM 754 N N . GLY A 1 96 ? 1.964 1.090 12.469 1.00 52.06 96 GLY A N 1
ATOM 755 C CA . GLY A 1 96 ? 3.239 1.769 12.215 1.00 52.06 96 GLY A CA 1
ATOM 756 C C . GLY A 1 96 ? 4.228 1.836 13.397 1.00 52.06 96 GLY A C 1
ATOM 757 O O . GLY A 1 96 ? 5.387 2.131 13.146 1.00 52.06 96 GLY A O 1
ATOM 758 N N . ASP A 1 97 ? 3.811 1.545 14.636 1.00 38.50 97 ASP A N 1
ATOM 759 C CA . ASP A 1 97 ? 4.611 1.752 15.867 1.00 38.50 97 ASP A CA 1
ATOM 760 C C . ASP A 1 97 ? 5.313 0.476 16.405 1.00 38.50 97 ASP A C 1
ATOM 762 O O . ASP A 1 97 ? 5.549 0.343 17.606 1.00 38.50 97 ASP A O 1
ATOM 766 N N . ASP A 1 98 ? 5.643 -0.491 15.536 1.00 39.41 98 ASP A N 1
ATOM 767 C CA . ASP A 1 98 ? 6.590 -1.574 15.876 1.00 39.41 98 ASP A CA 1
ATOM 768 C C . ASP A 1 98 ? 8.029 -1.047 15.694 1.00 39.41 98 ASP A C 1
ATOM 770 O O . ASP A 1 98 ? 8.786 -1.498 14.834 1.00 39.41 98 ASP A O 1
ATOM 774 N N . ASP A 1 99 ? 8.381 -0.041 16.500 1.00 43.28 99 ASP A N 1
ATOM 775 C CA . ASP A 1 99 ? 9.753 0.430 16.679 1.00 43.28 99 ASP A CA 1
ATOM 776 C C . ASP A 1 99 ? 10.538 -0.602 17.510 1.00 43.28 99 ASP A C 1
ATOM 778 O O . ASP A 1 99 ? 10.302 -0.801 18.708 1.00 43.28 99 ASP A O 1
ATOM 782 N N . ASP A 1 100 ? 11.467 -1.271 16.829 1.00 42.34 100 ASP A N 1
ATOM 783 C CA . ASP A 1 100 ? 12.771 -1.748 17.297 1.00 42.34 100 ASP A CA 1
ATOM 784 C C . ASP A 1 100 ? 13.021 -1.665 18.817 1.00 42.34 100 ASP A C 1
ATOM 786 O O . ASP A 1 100 ? 13.626 -0.726 19.345 1.00 42.34 100 ASP A O 1
ATOM 790 N N . LYS A 1 101 ? 12.652 -2.730 19.534 1.00 39.06 101 LYS A N 1
ATOM 791 C CA . LYS A 1 101 ? 13.345 -3.102 20.774 1.00 39.06 101 LYS A CA 1
ATOM 792 C C . LYS A 1 101 ? 14.262 -4.277 20.482 1.00 39.06 101 LYS A C 1
ATOM 794 O O . LYS A 1 101 ? 13.854 -5.428 20.619 1.00 39.06 101 LYS A O 1
ATOM 799 N N . GLU A 1 102 ? 15.494 -3.973 20.089 1.00 39.81 102 GLU A N 1
ATOM 800 C CA . GLU A 1 102 ? 16.584 -4.946 20.115 1.00 39.81 102 GLU A CA 1
ATOM 801 C C . GLU A 1 102 ? 16.898 -5.333 21.577 1.00 39.81 102 GLU A C 1
ATOM 803 O O . GLU A 1 102 ? 17.366 -4.525 22.377 1.00 39.81 102 GLU A O 1
ATOM 808 N N . ASP A 1 103 ? 16.535 -6.581 21.881 1.00 39.25 103 ASP A N 1
ATOM 809 C CA . ASP A 1 103 ? 17.111 -7.579 22.786 1.00 39.25 103 ASP A CA 1
ATOM 810 C C . ASP A 1 103 ? 17.459 -7.258 24.252 1.00 39.25 103 ASP A C 1
ATOM 812 O O . ASP A 1 103 ? 18.445 -6.603 24.575 1.00 39.25 103 ASP A O 1
ATOM 816 N N . ASP A 1 104 ? 16.762 -7.973 25.151 1.00 34.56 104 ASP A N 1
ATOM 817 C CA . ASP A 1 104 ? 17.471 -8.961 25.974 1.00 34.56 104 ASP A CA 1
ATOM 818 C C . ASP A 1 104 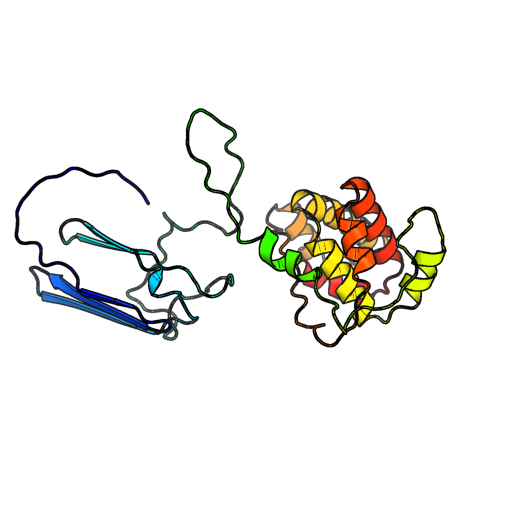? 16.567 -10.150 26.392 1.00 34.56 104 ASP A C 1
ATOM 820 O O . ASP A 1 104 ? 15.559 -10.000 27.084 1.00 34.56 104 ASP A O 1
ATOM 824 N N . LEU A 1 105 ? 17.019 -11.348 26.000 1.00 40.31 105 LEU A N 1
ATOM 825 C CA . LEU A 1 105 ? 16.827 -12.670 26.620 1.00 40.31 105 LEU A CA 1
ATOM 826 C C . LEU A 1 105 ? 15.507 -13.472 26.448 1.00 40.31 105 LEU A C 1
ATOM 828 O O . LEU A 1 105 ? 14.557 -13.382 27.218 1.00 40.31 105 LEU A O 1
ATOM 832 N N . VAL A 1 106 ? 15.654 -14.491 25.585 1.00 36.72 106 VAL A N 1
ATOM 833 C CA . VAL A 1 106 ? 15.253 -15.908 25.756 1.00 36.72 106 VAL A CA 1
ATOM 834 C C . VAL A 1 106 ? 13.806 -16.320 25.414 1.00 36.72 106 VAL A C 1
ATOM 836 O O . VAL A 1 106 ? 12.841 -16.017 26.103 1.00 36.72 106 VAL A O 1
ATOM 839 N N . SER A 1 107 ? 13.757 -17.234 24.432 1.00 40.50 107 SER A N 1
ATOM 840 C CA . SER A 1 107 ? 12.720 -18.234 24.117 1.00 40.50 107 SER A CA 1
ATOM 841 C C . SER A 1 107 ? 11.487 -17.813 23.308 1.00 40.50 107 SER A C 1
ATOM 843 O O . SER A 1 107 ? 10.530 -17.247 23.820 1.00 40.50 107 SER A O 1
ATOM 845 N N . GLY A 1 108 ? 11.435 -18.330 22.070 1.00 38.91 108 GLY A N 1
ATOM 846 C CA 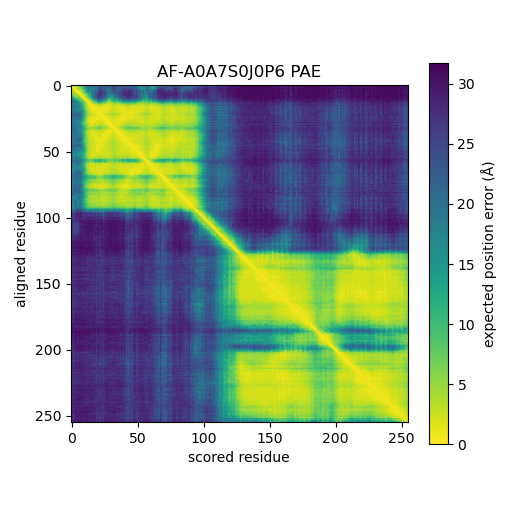. GLY A 1 108 ? 10.180 -18.807 21.474 1.00 38.91 108 GLY A CA 1
ATOM 847 C C . GLY A 1 108 ? 9.561 -17.966 20.355 1.00 38.91 108 GLY A C 1
ATOM 848 O O . GLY A 1 108 ? 8.343 -17.818 20.323 1.00 38.91 108 GLY A O 1
ATOM 849 N N . GLY A 1 109 ? 10.356 -17.443 19.418 1.00 31.02 109 GLY A N 1
ATOM 850 C CA . GLY A 1 109 ? 9.849 -16.726 18.241 1.00 31.02 109 GLY A CA 1
ATOM 851 C C . GLY A 1 109 ? 9.134 -17.642 17.241 1.00 31.02 109 GLY A C 1
ATOM 852 O O . GLY A 1 109 ? 9.755 -18.280 16.392 1.00 31.02 109 GLY A O 1
ATOM 853 N N . ARG A 1 110 ? 7.804 -17.708 17.338 1.00 38.34 110 ARG A N 1
ATOM 854 C CA . ARG A 1 110 ? 6.905 -18.316 16.351 1.00 38.34 110 ARG A CA 1
ATOM 855 C C . ARG A 1 110 ? 6.906 -17.432 15.095 1.00 38.34 110 ARG A C 1
ATOM 857 O O . ARG A 1 110 ? 6.440 -16.300 15.155 1.00 38.34 110 ARG A O 1
ATOM 864 N N . ARG A 1 111 ? 7.446 -17.952 13.985 1.00 39.06 111 ARG A N 1
ATOM 865 C CA . ARG A 1 111 ? 7.442 -17.325 12.647 1.00 39.06 111 ARG A CA 1
ATOM 866 C C . ARG A 1 111 ? 6.073 -16.703 12.334 1.00 39.06 111 ARG A C 1
ATOM 868 O O . ARG A 1 111 ? 5.072 -17.419 12.351 1.00 39.06 111 ARG A O 1
ATOM 875 N N . GLN A 1 112 ? 6.041 -15.405 12.029 1.00 40.00 112 GLN A N 1
ATOM 876 C CA . GLN A 1 112 ? 4.909 -14.761 11.359 1.00 40.00 112 GLN A CA 1
ATOM 877 C C . GLN A 1 112 ? 4.838 -15.300 9.917 1.00 40.00 112 GLN A C 1
ATOM 879 O O . GLN A 1 112 ? 5.820 -15.145 9.199 1.00 40.00 112 GLN A O 1
ATOM 884 N N . PRO A 1 113 ? 3.738 -15.932 9.461 1.00 37.22 113 PRO A N 1
ATOM 885 C CA . PRO A 1 113 ? 3.676 -16.478 8.105 1.00 37.22 113 PRO A CA 1
ATOM 886 C C . PRO A 1 113 ? 2.882 -15.606 7.115 1.00 37.22 113 PRO A C 1
ATOM 888 O O . PRO A 1 113 ? 2.739 -15.991 5.964 1.00 37.22 113 PRO A O 1
ATOM 891 N N . ALA A 1 114 ? 2.334 -14.454 7.517 1.00 42.72 114 ALA A N 1
ATOM 892 C CA . ALA A 1 114 ? 1.250 -13.827 6.748 1.00 42.72 114 ALA A CA 1
ATOM 893 C C . ALA A 1 114 ? 1.678 -12.798 5.681 1.00 42.72 114 ALA A C 1
ATOM 895 O O . ALA A 1 114 ? 0.907 -12.552 4.759 1.00 42.72 114 ALA A O 1
ATOM 896 N N . VAL A 1 115 ? 2.871 -12.197 5.771 1.00 43.00 115 VAL A N 1
ATOM 897 C CA . VAL A 1 115 ? 3.283 -11.137 4.821 1.00 43.00 115 VAL A CA 1
ATOM 898 C C . VAL A 1 115 ? 4.167 -11.677 3.693 1.00 43.00 115 VAL A C 1
ATOM 900 O O . VAL A 1 115 ? 4.073 -11.201 2.566 1.00 43.00 115 VAL A O 1
ATOM 903 N N . GLU A 1 116 ? 4.935 -12.742 3.940 1.00 37.59 116 GLU A N 1
ATOM 904 C CA . GLU A 1 116 ? 5.646 -13.461 2.869 1.00 37.59 116 GLU A CA 1
ATOM 905 C C . GLU A 1 116 ? 4.683 -14.253 1.963 1.0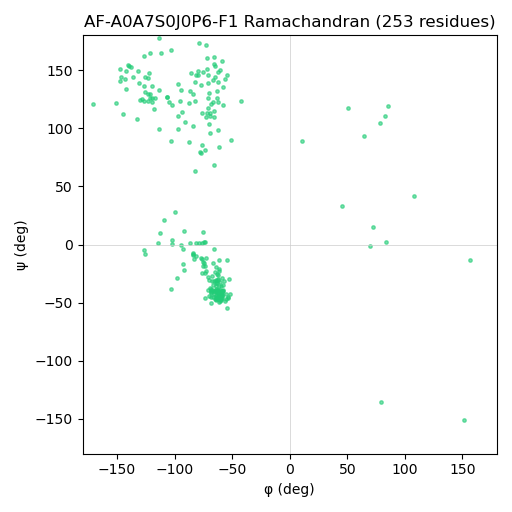0 37.59 116 GLU A C 1
ATOM 907 O O . GLU A 1 116 ? 4.932 -14.391 0.768 1.00 37.59 116 GLU A O 1
ATOM 912 N N . GLN A 1 117 ? 3.529 -14.695 2.483 1.00 37.41 117 GLN A N 1
ATOM 913 C CA . GLN A 1 117 ? 2.579 -15.523 1.727 1.00 37.41 117 GLN A CA 1
ATOM 914 C C . GLN A 1 117 ? 1.780 -14.777 0.652 1.00 37.41 117 GLN A C 1
ATOM 916 O O . GLN A 1 117 ? 1.377 -15.401 -0.324 1.00 37.41 117 GLN A O 1
ATOM 921 N N . ALA A 1 118 ? 1.588 -13.459 0.758 1.00 41.84 118 ALA A N 1
ATOM 922 C CA . ALA A 1 118 ? 0.816 -12.715 -0.245 1.00 41.84 118 ALA A CA 1
ATOM 923 C C . ALA A 1 118 ? 1.562 -12.532 -1.583 1.00 41.84 118 ALA A C 1
ATOM 925 O O . ALA A 1 118 ? 0.971 -12.093 -2.567 1.00 41.84 118 ALA A O 1
ATOM 926 N N . VAL A 1 119 ? 2.864 -12.839 -1.632 1.00 44.25 119 VAL A N 1
ATOM 927 C CA . VAL A 1 119 ? 3.696 -12.627 -2.828 1.00 44.25 119 VAL A CA 1
ATOM 928 C C . VAL A 1 119 ? 4.447 -13.881 -3.284 1.00 44.25 119 VAL A C 1
ATOM 930 O O . VAL A 1 119 ? 5.053 -13.856 -4.357 1.00 44.25 119 VAL A O 1
ATOM 933 N N . ASP A 1 120 ? 4.363 -14.975 -2.520 1.00 39.16 120 ASP A N 1
ATOM 934 C CA . ASP A 1 120 ? 4.822 -16.315 -2.918 1.00 39.16 120 ASP A CA 1
ATOM 935 C C . ASP A 1 120 ? 3.843 -17.013 -3.892 1.00 39.16 120 ASP A C 1
ATOM 937 O O . ASP A 1 120 ? 4.205 -17.976 -4.568 1.00 39.16 120 ASP A O 1
ATOM 941 N N . GLU A 1 121 ? 2.629 -16.475 -4.071 1.00 43.12 121 GLU A N 1
ATOM 942 C CA . GLU A 1 121 ? 1.669 -16.914 -5.102 1.00 43.12 121 GLU A CA 1
ATOM 943 C C . GLU A 1 121 ? 2.041 -16.484 -6.542 1.00 43.12 121 GLU A C 1
ATOM 945 O O . GLU A 1 121 ? 1.345 -16.829 -7.493 1.00 43.12 121 GLU A O 1
ATOM 950 N N . LEU A 1 122 ? 3.177 -15.806 -6.761 1.00 47.66 122 LEU A N 1
ATOM 951 C CA . LEU A 1 122 ? 3.691 -15.461 -8.104 1.00 47.66 122 LEU A CA 1
ATOM 952 C C . LEU A 1 122 ? 4.332 -16.646 -8.865 1.00 47.66 122 LEU A C 1
ATOM 954 O O . LEU A 1 122 ? 5.001 -16.440 -9.882 1.00 47.66 122 LEU A O 1
ATOM 958 N N . ASN A 1 123 ? 4.174 -17.878 -8.373 1.00 40.41 123 ASN A N 1
ATOM 959 C CA . ASN A 1 123 ? 4.788 -19.087 -8.939 1.00 40.41 123 ASN A CA 1
ATOM 960 C C . ASN A 1 123 ? 3.839 -19.968 -9.767 1.00 40.41 123 ASN A C 1
ATOM 962 O O . ASN A 1 123 ? 4.247 -21.027 -10.244 1.00 40.41 123 ASN A O 1
ATOM 966 N N . ILE A 1 124 ? 2.596 -19.544 -9.977 1.00 41.56 124 ILE A N 1
ATOM 967 C CA . ILE A 1 124 ? 1.685 -20.198 -10.920 1.00 41.56 124 ILE A CA 1
ATOM 968 C C . ILE A 1 124 ? 1.756 -19.409 -12.224 1.00 41.56 124 ILE A C 1
ATOM 970 O O . ILE A 1 124 ? 1.831 -18.186 -12.181 1.00 41.56 124 ILE A O 1
ATOM 974 N N . ALA A 1 125 ? 1.797 -20.103 -13.365 1.00 46.34 125 ALA A N 1
ATOM 975 C CA . ALA A 1 125 ? 1.782 -19.518 -14.703 1.00 46.34 125 ALA A CA 1
ATOM 976 C C . ALA A 1 125 ? 0.614 -18.524 -14.840 1.00 46.34 125 ALA A C 1
ATOM 978 O O . ALA A 1 125 ? -0.509 -18.898 -15.163 1.00 46.34 125 ALA A O 1
ATOM 979 N N . ASP A 1 126 ? 0.882 -17.264 -14.511 1.00 59.44 126 ASP A N 1
ATOM 980 C CA . ASP A 1 126 ? -0.099 -16.196 -14.51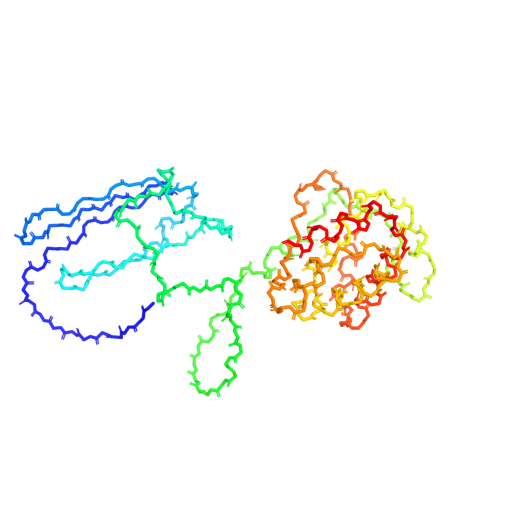4 1.00 59.44 126 ASP A CA 1
ATOM 981 C C . ASP A 1 126 ? -0.311 -15.813 -15.978 1.00 59.44 126 ASP A C 1
ATOM 983 O O . ASP A 1 126 ? 0.606 -15.298 -16.628 1.00 59.44 126 ASP A O 1
ATOM 987 N N . GLU A 1 127 ? -1.508 -16.077 -16.512 1.00 59.06 127 GLU A N 1
ATOM 988 C CA . GLU A 1 127 ? -1.934 -15.686 -17.868 1.00 59.06 127 GLU A CA 1
ATOM 989 C C . GLU A 1 127 ? -1.769 -14.171 -18.116 1.00 59.06 127 GLU A C 1
ATOM 991 O O . GLU A 1 127 ? -1.799 -13.696 -19.256 1.00 59.06 127 GLU A O 1
ATOM 996 N N . ARG A 1 128 ? -1.554 -13.401 -17.042 1.00 71.88 128 ARG A N 1
ATOM 997 C CA . ARG A 1 128 ? -1.285 -11.963 -17.040 1.00 71.88 128 ARG A CA 1
ATOM 998 C C . ARG A 1 128 ? 0.205 -11.617 -17.089 1.00 71.88 128 ARG A C 1
ATOM 1000 O O . ARG A 1 128 ? 0.569 -10.457 -16.906 1.00 71.88 128 ARG A O 1
ATOM 1007 N N . THR A 1 129 ? 1.084 -12.577 -17.363 1.00 82.31 129 THR A N 1
ATOM 1008 C CA . THR A 1 129 ? 2.503 -12.293 -17.605 1.00 82.31 129 THR A CA 1
ATOM 1009 C C . THR A 1 129 ? 2.679 -11.576 -18.945 1.00 82.31 129 THR A C 1
ATOM 1011 O O . THR A 1 129 ? 2.135 -11.979 -19.975 1.00 82.31 129 THR A O 1
ATOM 1014 N N . LEU A 1 130 ? 3.428 -10.477 -18.920 1.00 88.19 130 LEU A N 1
ATOM 1015 C CA . LEU A 1 130 ? 3.877 -9.766 -20.107 1.00 88.19 130 LEU A CA 1
ATOM 1016 C C . LEU A 1 130 ? 5.283 -10.248 -20.475 1.00 88.19 130 LEU A C 1
ATOM 1018 O O . LEU A 1 130 ? 6.198 -10.149 -19.658 1.00 88.19 130 LEU A O 1
ATOM 1022 N N . GLU A 1 131 ? 5.441 -10.740 -21.700 1.00 90.00 131 GLU A N 1
ATOM 1023 C CA . GLU A 1 131 ? 6.742 -11.115 -22.257 1.00 90.00 131 GLU A CA 1
ATOM 1024 C C . GLU A 1 131 ? 7.566 -9.852 -22.534 1.00 90.00 131 GLU A C 1
ATOM 1026 O O . GLU A 1 131 ? 7.172 -9.000 -23.333 1.00 90.00 131 GLU A O 1
ATOM 1031 N N . VAL A 1 132 ? 8.700 -9.725 -21.851 1.00 91.25 132 VAL A N 1
ATOM 1032 C CA . VAL A 1 132 ? 9.636 -8.596 -21.942 1.00 91.25 132 VAL A CA 1
ATOM 1033 C C . VAL A 1 132 ? 11.073 -9.125 -21.889 1.00 91.25 132 VAL A C 1
ATOM 1035 O O . VAL A 1 132 ? 11.293 -10.202 -21.324 1.00 91.25 132 VAL A O 1
ATOM 1038 N N . PRO A 1 133 ? 12.068 -8.405 -22.447 1.00 92.69 133 PRO A N 1
ATOM 1039 C CA . PRO A 1 133 ? 13.469 -8.782 -22.282 1.00 92.69 133 PRO A CA 1
ATOM 1040 C C . PRO A 1 133 ? 13.858 -8.816 -20.795 1.00 92.69 133 PRO A C 1
ATOM 1042 O O . PRO A 1 133 ? 13.197 -8.173 -19.977 1.00 92.69 133 PRO A O 1
ATOM 1045 N N . PRO A 1 134 ? 14.917 -9.545 -20.407 1.00 93.00 134 PRO A N 1
ATOM 1046 C CA . PRO A 1 134 ? 15.381 -9.586 -19.024 1.00 93.00 134 PRO A CA 1
ATOM 1047 C C . PRO A 1 134 ? 15.655 -8.192 -18.444 1.00 93.00 134 PRO A C 1
ATOM 1049 O O . PRO A 1 134 ? 16.113 -7.291 -19.144 1.00 93.00 134 PRO A O 1
ATOM 1052 N N . LEU A 1 135 ? 15.402 -8.024 -17.143 1.00 93.25 135 LEU A N 1
ATOM 1053 C CA . LEU A 1 135 ? 15.773 -6.805 -16.426 1.00 93.25 135 LEU A CA 1
ATOM 1054 C C . LEU A 1 135 ? 17.281 -6.816 -16.151 1.00 93.25 135 LEU A C 1
ATOM 1056 O O . LEU A 1 135 ? 17.717 -7.256 -15.089 1.00 93.25 135 LEU A O 1
ATOM 1060 N N . ASP A 1 136 ? 18.064 -6.353 -17.119 1.00 92.38 136 ASP A N 1
ATOM 1061 C CA . ASP A 1 136 ? 19.507 -6.163 -16.987 1.00 92.38 136 ASP A CA 1
ATOM 1062 C C . ASP A 1 136 ? 19.845 -4.673 -17.064 1.00 92.38 136 ASP A C 1
ATOM 1064 O O . ASP A 1 136 ? 19.953 -4.100 -18.148 1.00 92.38 136 ASP A O 1
ATOM 1068 N N . VAL A 1 137 ? 20.053 -4.057 -15.898 1.00 90.44 137 VAL A N 1
ATOM 1069 C CA . VAL A 1 137 ? 20.339 -2.619 -15.758 1.00 90.44 137 VAL A CA 1
ATOM 1070 C C . VAL A 1 137 ? 21.623 -2.167 -16.463 1.00 90.44 137 VAL A C 1
ATOM 1072 O O . VAL A 1 137 ? 21.813 -0.966 -16.645 1.00 90.44 137 VAL A O 1
ATOM 1075 N N . SER A 1 138 ? 22.484 -3.098 -16.889 1.00 90.25 138 SER A N 1
ATOM 1076 C CA . SER A 1 138 ? 23.684 -2.795 -17.676 1.00 90.25 138 SER A CA 1
ATOM 1077 C C . SER A 1 138 ? 23.412 -2.595 -19.174 1.00 90.25 138 SER A C 1
ATOM 1079 O O . SER A 1 138 ? 24.289 -2.125 -19.899 1.00 90.25 138 SER A O 1
ATOM 1081 N N . THR A 1 139 ? 22.200 -2.912 -19.637 1.00 91.06 139 THR A N 1
ATOM 1082 C CA . THR A 1 139 ? 21.786 -2.836 -21.047 1.00 91.06 139 THR A CA 1
ATOM 1083 C C . THR A 1 139 ? 20.752 -1.728 -21.279 1.00 91.06 139 THR A C 1
ATOM 1085 O O . THR A 1 139 ? 20.145 -1.215 -20.340 1.00 91.06 139 THR A O 1
ATOM 1088 N N . GLU A 1 140 ? 20.525 -1.352 -22.541 1.00 92.75 140 GLU A N 1
ATOM 1089 C CA . GLU A 1 140 ? 19.447 -0.420 -22.925 1.00 92.75 140 GLU A CA 1
ATOM 1090 C C . GLU A 1 140 ? 18.138 -1.137 -23.311 1.00 92.75 140 GLU A C 1
ATOM 1092 O O . GLU A 1 140 ? 17.075 -0.517 -23.297 1.00 92.75 140 GLU A O 1
ATOM 1097 N N . GLU A 1 141 ? 18.179 -2.442 -23.603 1.00 93.50 141 GLU A N 1
ATOM 1098 C CA . GLU A 1 141 ? 17.029 -3.207 -24.117 1.00 93.50 141 GLU A CA 1
ATOM 1099 C C . GLU A 1 141 ? 15.826 -3.177 -23.163 1.00 93.50 141 GLU A C 1
ATOM 1101 O O . GLU A 1 141 ? 14.679 -3.005 -23.582 1.00 93.50 141 GLU A O 1
ATOM 1106 N N . TRP A 1 142 ? 16.074 -3.275 -21.854 1.00 94.06 142 TRP A N 1
ATOM 1107 C CA . TRP A 1 142 ? 15.004 -3.187 -20.860 1.00 94.06 142 TRP A CA 1
ATOM 1108 C C . TRP A 1 142 ? 14.383 -1.784 -20.799 1.00 94.06 142 TRP A C 1
ATOM 1110 O O . TRP A 1 142 ? 13.186 -1.669 -20.544 1.00 94.06 142 TRP A O 1
ATOM 1120 N N . LYS A 1 143 ? 15.151 -0.714 -21.064 1.00 94.50 143 LYS A N 1
ATOM 1121 C CA . LYS A 1 143 ? 14.633 0.666 -21.084 1.00 94.50 143 LYS A CA 1
ATOM 1122 C C . LYS A 1 143 ? 13.742 0.892 -22.295 1.00 94.50 143 LYS A C 1
ATOM 1124 O O . LYS A 1 143 ? 12.719 1.564 -22.193 1.00 94.50 143 LYS A O 1
ATOM 1129 N N . GLU A 1 144 ? 14.105 0.332 -23.444 1.00 94.69 144 GLU A N 1
ATOM 1130 C CA . GLU A 1 144 ? 13.246 0.352 -24.630 1.00 94.69 144 GLU A CA 1
ATOM 1131 C C . GLU A 1 144 ? 11.938 -0.399 -24.373 1.00 94.69 144 GLU A C 1
ATOM 1133 O O . GLU A 1 144 ? 10.860 0.143 -24.629 1.00 94.69 144 GLU A O 1
ATOM 1138 N N . ALA A 1 145 ? 12.015 -1.585 -23.765 1.00 95.06 145 ALA A N 1
ATOM 1139 C CA . ALA A 1 145 ? 10.832 -2.335 -23.360 1.00 95.06 145 ALA A CA 1
ATOM 1140 C C . ALA A 1 145 ? 9.985 -1.582 -22.320 1.00 95.06 145 ALA A C 1
ATOM 1142 O O . ALA A 1 145 ? 8.761 -1.579 -22.424 1.00 95.06 145 ALA A O 1
ATOM 1143 N N . TRP A 1 146 ? 10.615 -0.890 -21.363 1.00 94.75 146 TRP A N 1
ATOM 1144 C CA . TRP A 1 146 ? 9.937 -0.053 -20.369 1.00 94.75 146 TRP A CA 1
ATOM 1145 C C . TRP A 1 146 ? 9.129 1.068 -21.030 1.00 94.75 146 TRP A C 1
ATOM 1147 O O . TRP A 1 146 ? 7.956 1.272 -20.717 1.00 94.75 146 TRP A O 1
ATOM 1157 N N . ARG A 1 147 ? 9.736 1.775 -21.990 1.00 93.62 147 ARG A N 1
ATOM 1158 C CA . ARG A 1 147 ? 9.070 2.850 -22.743 1.00 93.62 147 ARG A CA 1
ATOM 1159 C C . ARG A 1 147 ? 7.926 2.330 -23.614 1.00 93.62 147 ARG A C 1
ATOM 1161 O O . ARG A 1 147 ? 6.954 3.051 -23.815 1.00 93.62 147 ARG A O 1
ATOM 1168 N N . ALA A 1 148 ? 8.030 1.096 -24.106 1.00 94.50 148 ALA A N 1
ATOM 1169 C CA . ALA A 1 148 ? 6.995 0.455 -24.912 1.00 94.50 148 ALA A CA 1
ATOM 1170 C C . ALA A 1 148 ? 5.768 -0.004 -24.100 1.00 94.50 148 ALA A C 1
ATOM 1172 O O . ALA A 1 148 ? 4.720 -0.268 -24.691 1.00 94.50 148 ALA A O 1
ATOM 1173 N N . LEU A 1 149 ? 5.871 -0.090 -22.767 1.00 94.06 149 LEU A N 1
ATOM 1174 C CA . LEU A 1 149 ? 4.725 -0.389 -21.908 1.00 94.06 149 LEU A CA 1
ATOM 1175 C C . LEU A 1 149 ? 3.636 0.680 -22.054 1.00 94.06 149 LEU A C 1
ATOM 1177 O O . LEU A 1 149 ? 3.907 1.858 -22.286 1.00 94.06 149 LEU A O 1
ATOM 1181 N N . THR A 1 150 ? 2.381 0.285 -21.866 1.00 93.12 150 THR A N 1
ATOM 1182 C CA . THR A 1 150 ? 1.298 1.264 -21.699 1.00 93.12 150 THR A CA 1
ATOM 1183 C C . THR A 1 150 ? 1.400 1.948 -20.334 1.00 93.12 150 THR A C 1
ATOM 1185 O O . THR A 1 150 ? 2.023 1.425 -19.408 1.00 93.12 150 THR A O 1
ATOM 1188 N N . SER A 1 151 ? 0.757 3.108 -20.183 1.00 91.06 151 SER A N 1
ATOM 1189 C CA . SER A 1 151 ? 0.749 3.823 -18.902 1.00 91.06 151 SER A CA 1
ATOM 1190 C C . SER A 1 151 ? 0.221 2.966 -17.733 1.00 91.06 151 SER A C 1
ATOM 1192 O O . SER A 1 151 ? 0.940 2.830 -16.741 1.00 91.06 151 SER A O 1
ATOM 1194 N N . PRO A 1 152 ? -0.930 2.263 -17.843 1.00 90.56 152 PRO A N 1
ATOM 1195 C CA . PRO A 1 152 ? -1.400 1.366 -16.780 1.00 90.56 152 PRO A CA 1
ATOM 1196 C C . PRO A 1 152 ? -0.401 0.256 -16.425 1.00 90.56 152 PRO A C 1
ATOM 1198 O O . PRO A 1 152 ? -0.197 -0.041 -15.250 1.00 90.56 152 PRO A O 1
ATOM 1201 N N . GLN A 1 153 ? 0.282 -0.315 -17.422 1.00 92.50 153 GLN A N 1
ATOM 1202 C CA . GLN A 1 153 ? 1.304 -1.342 -17.201 1.00 92.50 153 GLN A CA 1
ATOM 1203 C C . GLN A 1 153 ? 2.538 -0.784 -16.483 1.00 92.50 153 GLN A C 1
ATOM 1205 O O . GLN A 1 153 ? 3.077 -1.451 -15.596 1.00 92.50 153 GLN A O 1
ATOM 1210 N N . ARG A 1 154 ? 2.975 0.441 -16.810 1.00 93.12 154 ARG A N 1
ATOM 1211 C CA . ARG A 1 154 ? 4.047 1.123 -16.068 1.00 93.12 154 ARG A CA 1
ATOM 1212 C C . ARG A 1 154 ? 3.639 1.392 -14.628 1.00 93.12 154 ARG A C 1
ATOM 1214 O O . ARG A 1 154 ? 4.418 1.092 -13.728 1.00 93.12 154 ARG A O 1
ATOM 1221 N N . MET A 1 155 ? 2.426 1.898 -14.401 1.00 90.44 155 MET A N 1
ATOM 1222 C CA . MET A 1 155 ? 1.938 2.201 -13.052 1.00 90.44 155 MET A CA 1
ATOM 1223 C C . MET A 1 155 ? 1.824 0.937 -12.201 1.00 90.44 155 MET A C 1
ATOM 1225 O O . MET A 1 155 ? 2.313 0.914 -11.072 1.00 90.44 155 MET A O 1
ATOM 1229 N N . LEU A 1 156 ? 1.267 -0.142 -12.760 1.00 90.81 156 LEU A N 1
ATOM 1230 C CA . LEU A 1 156 ? 1.238 -1.447 -12.106 1.00 90.81 156 LEU A CA 1
ATOM 1231 C C . LEU A 1 156 ? 2.655 -1.939 -11.791 1.00 90.81 156 LEU A C 1
ATOM 1233 O O . LEU A 1 156 ? 2.919 -2.381 -10.676 1.00 90.81 156 LEU A O 1
ATOM 1237 N N . THR A 1 157 ? 3.586 -1.844 -12.741 1.00 92.75 157 THR A N 1
ATOM 1238 C CA . THR A 1 157 ? 4.961 -2.322 -12.533 1.00 92.75 157 THR A CA 1
ATOM 1239 C C . THR A 1 157 ? 5.689 -1.509 -11.461 1.00 92.75 157 THR A C 1
ATOM 1241 O O . THR A 1 157 ? 6.315 -2.099 -10.583 1.00 92.75 157 THR A O 1
ATOM 1244 N N . LEU A 1 158 ? 5.548 -0.179 -11.459 1.00 91.88 158 LEU A N 1
ATOM 1245 C CA . LEU A 1 158 ? 6.088 0.693 -10.410 1.00 91.88 158 LEU A CA 1
ATOM 1246 C C . LEU A 1 158 ? 5.479 0.387 -9.043 1.00 91.88 158 LEU A C 1
ATOM 1248 O O . LEU A 1 158 ? 6.208 0.317 -8.057 1.00 91.88 158 LEU A O 1
ATOM 1252 N N . ALA A 1 159 ? 4.168 0.151 -8.977 1.00 89.00 159 ALA A N 1
ATOM 1253 C CA . ALA A 1 159 ? 3.504 -0.232 -7.739 1.00 89.00 159 ALA A CA 1
ATOM 1254 C C . ALA A 1 159 ? 3.998 -1.586 -7.214 1.00 89.00 159 ALA A C 1
ATOM 1256 O O . ALA A 1 159 ? 4.218 -1.744 -6.014 1.00 89.00 159 ALA A O 1
ATOM 1257 N N . LEU A 1 160 ? 4.245 -2.552 -8.100 1.00 90.88 160 LEU A N 1
ATOM 1258 C CA . LEU A 1 160 ? 4.822 -3.842 -7.726 1.00 90.88 160 LEU A CA 1
ATOM 1259 C C . LEU A 1 160 ? 6.278 -3.715 -7.265 1.00 90.88 160 LEU A C 1
ATOM 1261 O O . LEU A 1 160 ? 6.647 -4.362 -6.287 1.00 90.88 160 LEU A O 1
ATOM 1265 N N . PHE A 1 161 ? 7.090 -2.877 -7.915 1.00 93.38 161 PHE A N 1
ATOM 1266 C CA . PHE A 1 161 ? 8.449 -2.572 -7.459 1.00 93.38 161 PHE A CA 1
ATOM 1267 C C . PHE A 1 161 ? 8.430 -1.918 -6.079 1.00 93.38 161 PHE A C 1
ATOM 1269 O O . PHE A 1 161 ? 9.090 -2.406 -5.169 1.00 93.38 161 PHE A O 1
ATOM 1276 N N . TRP A 1 162 ? 7.606 -0.890 -5.886 1.00 90.38 162 TRP A N 1
ATOM 1277 C CA . TRP A 1 162 ? 7.416 -0.235 -4.593 1.00 90.38 162 TRP A CA 1
ATOM 1278 C C . TRP A 1 162 ? 7.007 -1.217 -3.488 1.00 90.38 162 TRP A C 1
ATOM 1280 O O . TRP A 1 162 ? 7.590 -1.238 -2.402 1.00 90.38 162 TRP A O 1
ATOM 1290 N N . ASN A 1 163 ? 6.036 -2.084 -3.780 1.00 88.12 163 ASN A N 1
ATOM 1291 C CA . ASN A 1 163 ? 5.552 -3.093 -2.840 1.00 88.12 163 ASN A CA 1
ATOM 1292 C C . ASN A 1 163 ? 6.594 -4.176 -2.545 1.00 88.12 163 ASN A C 1
ATOM 1294 O O . ASN A 1 163 ? 6.566 -4.757 -1.462 1.00 88.12 163 ASN A O 1
ATOM 1298 N N . ALA A 1 164 ? 7.517 -4.436 -3.475 1.00 89.88 164 ALA A N 1
ATOM 1299 C CA . ALA A 1 164 ? 8.625 -5.365 -3.278 1.00 89.88 164 ALA A CA 1
ATOM 1300 C C . ALA A 1 164 ? 9.744 -4.795 -2.388 1.00 89.88 164 ALA A C 1
ATOM 1302 O O . ALA A 1 164 ? 10.574 -5.568 -1.914 1.00 89.88 164 ALA A O 1
ATOM 1303 N N . GLN A 1 165 ? 9.772 -3.481 -2.147 1.00 88.88 165 GLN A N 1
ATOM 1304 C CA . GLN A 1 165 ? 10.729 -2.865 -1.231 1.00 88.88 165 GLN A CA 1
ATOM 1305 C C . GLN A 1 165 ? 10.284 -2.998 0.229 1.00 88.88 165 GLN A C 1
ATOM 1307 O O . GLN A 1 165 ? 9.101 -2.875 0.567 1.00 88.88 165 GLN A O 1
ATOM 1312 N N . GLU A 1 166 ? 11.268 -3.140 1.113 1.00 85.50 166 GLU A N 1
ATOM 1313 C CA . GLU A 1 166 ? 11.111 -2.917 2.552 1.00 85.50 166 GLU A CA 1
ATOM 1314 C C . GLU A 1 166 ? 10.809 -1.442 2.855 1.00 85.50 166 GLU A C 1
ATOM 1316 O O . GLU A 1 166 ? 11.131 -0.552 2.063 1.00 85.50 166 GLU A O 1
ATOM 1321 N N . HIS A 1 167 ? 10.272 -1.156 4.043 1.00 80.12 167 HIS A N 1
ATOM 1322 C CA . HIS A 1 167 ? 9.917 0.207 4.453 1.00 80.12 167 HIS A CA 1
ATOM 1323 C C . HIS A 1 167 ? 11.086 1.202 4.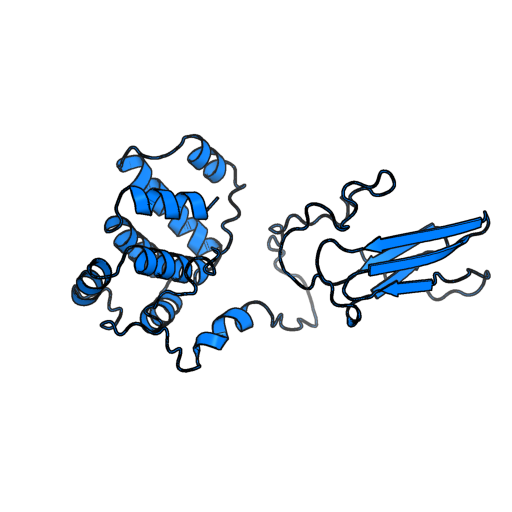323 1.00 80.12 167 HIS A C 1
ATOM 1325 O O . HIS A 1 167 ? 10.932 2.275 3.738 1.00 80.12 167 HIS A O 1
ATOM 1331 N N . ALA A 1 168 ? 12.287 0.822 4.771 1.00 81.81 168 ALA A N 1
ATOM 1332 C CA . ALA A 1 168 ? 13.483 1.655 4.636 1.00 81.81 168 ALA A CA 1
ATOM 1333 C C . ALA A 1 168 ? 13.874 1.914 3.165 1.00 81.81 168 ALA A C 1
ATOM 1335 O O . ALA A 1 168 ? 14.369 2.993 2.834 1.00 81.81 168 ALA A O 1
ATOM 1336 N N . GLY A 1 169 ? 13.632 0.944 2.275 1.00 84.00 169 GLY A N 1
ATOM 1337 C CA . GLY A 1 169 ? 13.825 1.090 0.831 1.00 84.00 169 GLY A CA 1
ATOM 1338 C C . GLY A 1 169 ? 12.817 2.056 0.209 1.00 84.00 169 GLY A C 1
ATOM 1339 O O . GLY A 1 169 ? 13.221 2.963 -0.517 1.00 84.00 169 GLY A O 1
ATOM 1340 N N . ARG A 1 170 ? 11.534 1.939 0.577 1.00 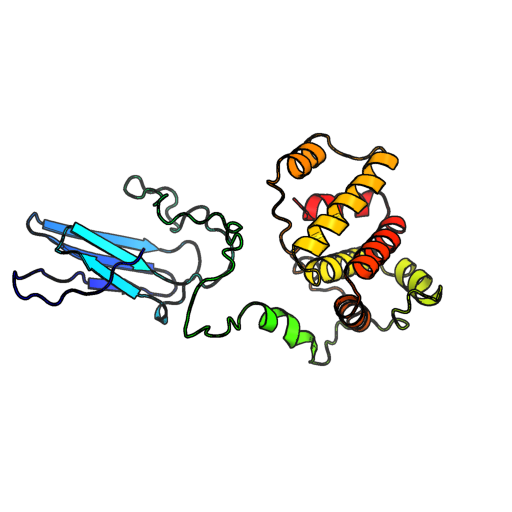84.56 170 ARG A N 1
ATOM 1341 C CA . ARG A 1 170 ? 10.482 2.882 0.158 1.00 84.56 170 ARG A CA 1
ATOM 1342 C C . ARG A 1 170 ? 10.791 4.296 0.621 1.00 84.56 170 ARG A C 1
ATOM 1344 O O . ARG A 1 170 ? 10.670 5.227 -0.163 1.00 84.56 170 ARG A O 1
ATOM 1351 N N . LEU A 1 171 ? 11.252 4.472 1.861 1.00 82.38 171 LEU A N 1
ATOM 1352 C CA . LEU A 1 171 ? 11.619 5.789 2.385 1.00 82.38 171 LEU A CA 1
ATOM 1353 C C . LEU A 1 171 ? 12.776 6.418 1.604 1.00 82.38 171 LEU A C 1
ATOM 1355 O O . LEU A 1 171 ? 12.742 7.614 1.311 1.00 82.38 171 LEU A O 1
ATOM 1359 N N . ALA A 1 172 ? 13.791 5.625 1.256 1.00 83.50 172 ALA A N 1
ATOM 1360 C CA . ALA A 1 172 ? 14.898 6.083 0.422 1.00 83.50 172 ALA A CA 1
ATOM 1361 C C . ALA A 1 172 ? 14.427 6.455 -0.994 1.00 83.50 172 ALA A C 1
ATOM 1363 O O . ALA A 1 172 ? 14.738 7.550 -1.464 1.00 83.50 172 ALA A O 1
ATOM 1364 N N . ALA A 1 173 ? 13.624 5.596 -1.631 1.00 85.06 173 ALA A N 1
ATOM 1365 C CA . ALA A 1 173 ? 13.052 5.848 -2.951 1.00 85.06 173 ALA A CA 1
ATOM 1366 C C . ALA A 1 173 ? 12.181 7.110 -2.951 1.00 85.06 173 ALA A C 1
ATOM 1368 O O . ALA A 1 173 ? 12.380 7.998 -3.771 1.00 85.06 173 ALA A O 1
ATOM 1369 N N . ALA A 1 174 ? 11.287 7.256 -1.975 1.00 81.88 174 ALA A N 1
ATOM 1370 C CA . ALA A 1 174 ? 10.403 8.406 -1.857 1.00 81.88 174 ALA A CA 1
ATOM 1371 C C . ALA A 1 174 ? 11.169 9.727 -1.730 1.00 81.88 174 ALA A C 1
ATOM 1373 O O . ALA A 1 174 ? 10.839 10.705 -2.396 1.00 81.88 174 ALA A O 1
ATOM 1374 N N . LYS A 1 175 ? 12.233 9.756 -0.915 1.00 79.50 175 LYS A N 1
ATOM 1375 C CA . LYS A 1 175 ? 13.110 10.931 -0.798 1.00 79.50 175 LYS A CA 1
ATOM 1376 C C . LYS A 1 175 ? 13.768 11.283 -2.134 1.00 79.50 175 LYS A C 1
ATOM 1378 O O . LYS A 1 175 ? 13.874 12.469 -2.444 1.00 79.50 175 LYS A O 1
ATOM 1383 N N . HIS A 1 176 ? 14.183 10.279 -2.907 1.00 80.94 176 HIS A N 1
ATOM 1384 C CA . HIS A 1 176 ? 14.794 10.478 -4.221 1.00 80.94 176 HIS A CA 1
ATOM 1385 C C . HIS A 1 176 ? 13.784 11.011 -5.246 1.00 80.94 176 HIS A C 1
ATOM 1387 O O . HIS A 1 176 ? 14.007 12.064 -5.840 1.00 80.94 176 HIS A O 1
ATOM 1393 N N . LEU A 1 177 ? 12.618 10.365 -5.351 1.00 79.00 177 LEU A N 1
ATOM 1394 C CA . LEU A 1 177 ? 11.523 10.762 -6.243 1.00 79.00 177 LEU A CA 1
ATOM 1395 C C . LEU A 1 177 ? 11.027 12.186 -5.946 1.00 79.00 177 LEU A C 1
ATOM 1397 O O . LEU A 1 177 ? 10.815 12.984 -6.857 1.00 79.00 177 LEU A O 1
ATOM 1401 N N . MET A 1 178 ? 10.925 12.557 -4.666 1.00 76.94 178 MET A N 1
ATOM 1402 C CA . MET A 1 178 ? 10.630 13.934 -4.251 1.00 76.94 178 MET A CA 1
ATOM 1403 C C . MET A 1 178 ? 11.683 14.935 -4.740 1.00 76.94 178 MET A C 1
ATOM 1405 O O . MET A 1 178 ? 11.344 16.068 -5.077 1.00 76.94 178 MET A O 1
ATOM 1409 N N . GLY A 1 179 ? 12.955 14.532 -4.790 1.00 74.31 179 GLY A N 1
ATOM 1410 C CA . GLY A 1 179 ? 14.035 15.327 -5.370 1.00 74.31 179 GLY A CA 1
ATOM 1411 C C . GLY A 1 179 ? 13.797 15.632 -6.850 1.00 74.31 179 GLY A C 1
ATOM 1412 O O . GLY A 1 179 ? 13.844 16.798 -7.240 1.00 74.31 179 GLY A O 1
ATOM 1413 N N . ILE A 1 180 ? 13.457 14.617 -7.646 1.00 72.62 180 ILE A N 1
ATOM 1414 C CA . ILE A 1 180 ? 13.154 14.762 -9.082 1.00 72.62 180 ILE A CA 1
ATOM 1415 C C . ILE A 1 180 ? 11.971 15.711 -9.301 1.00 72.62 180 ILE A C 1
ATOM 1417 O O . ILE A 1 180 ? 12.016 16.619 -10.136 1.00 72.62 180 ILE A O 1
ATOM 1421 N N . LEU A 1 181 ? 10.907 15.537 -8.516 1.00 70.50 181 LEU A N 1
ATOM 1422 C CA . LEU A 1 181 ? 9.688 16.331 -8.649 1.00 70.50 181 LEU A CA 1
ATOM 1423 C C . LEU A 1 181 ? 9.904 17.802 -8.281 1.00 70.50 181 LEU A C 1
ATOM 1425 O O . LEU A 1 181 ? 9.310 18.683 -8.905 1.00 70.50 181 LEU A O 1
ATOM 1429 N N . ARG A 1 182 ? 10.767 18.086 -7.293 1.00 70.94 182 ARG A N 1
ATOM 1430 C CA . ARG A 1 182 ? 11.164 19.461 -6.942 1.00 70.94 182 ARG A CA 1
ATOM 1431 C C . ARG A 1 182 ? 11.866 20.148 -8.103 1.00 70.94 182 ARG A C 1
ATOM 1433 O O . ARG A 1 182 ? 11.550 21.293 -8.408 1.00 70.94 182 ARG A O 1
ATOM 1440 N N . VAL A 1 183 ? 12.800 19.449 -8.748 1.00 64.25 183 VAL A N 1
ATOM 1441 C CA . VAL A 1 183 ? 13.526 19.963 -9.920 1.00 64.25 183 VAL A CA 1
ATOM 1442 C C . VAL A 1 183 ? 12.566 20.203 -11.089 1.00 64.25 183 VAL A C 1
ATOM 1444 O O . VAL A 1 183 ? 12.717 21.177 -11.821 1.00 64.25 183 VAL A O 1
ATOM 1447 N N . SER A 1 184 ? 11.529 19.375 -11.203 1.00 62.41 184 SER A N 1
ATOM 1448 C CA . SER A 1 184 ? 10.496 19.474 -12.240 1.00 62.41 184 SER A CA 1
ATOM 1449 C C . SER A 1 184 ? 9.402 20.517 -11.940 1.00 62.41 184 SER A C 1
ATOM 1451 O O . SER A 1 184 ? 8.473 20.670 -12.729 1.00 62.41 184 SER A O 1
ATOM 1453 N N . GLY A 1 185 ? 9.492 21.248 -10.817 1.00 60.03 185 GLY A N 1
ATOM 1454 C CA . GLY A 1 185 ? 8.577 22.341 -10.457 1.00 60.03 185 GLY A CA 1
ATOM 1455 C C . GLY A 1 185 ? 7.166 21.911 -10.029 1.00 60.03 185 GLY A C 1
ATOM 1456 O O . GLY A 1 185 ? 6.265 22.747 -10.005 1.00 60.03 185 GLY A O 1
ATOM 1457 N N . GLY A 1 186 ? 6.960 20.627 -9.709 1.00 57.84 186 GLY A N 1
ATOM 1458 C CA . GLY A 1 186 ? 5.631 20.020 -9.536 1.00 57.84 186 GLY A CA 1
ATOM 1459 C C . GLY A 1 186 ? 5.259 19.579 -8.116 1.00 57.84 186 GLY A C 1
ATOM 1460 O O . GLY A 1 186 ? 4.266 18.875 -7.951 1.00 57.84 186 GLY A O 1
ATOM 1461 N N . VAL A 1 187 ? 6.037 19.926 -7.085 1.00 59.41 187 VAL A N 1
ATOM 1462 C CA . VAL A 1 187 ? 5.775 19.443 -5.715 1.00 59.41 187 VAL A CA 1
ATOM 1463 C C . VAL A 1 187 ? 4.807 20.354 -4.968 1.00 59.41 187 VAL A C 1
ATOM 1465 O O . VAL A 1 187 ? 5.095 21.524 -4.734 1.00 59.41 187 VAL A O 1
ATOM 1468 N N . ASP A 1 188 ? 3.688 19.776 -4.526 1.00 62.34 188 ASP A N 1
ATOM 1469 C CA . ASP A 1 188 ? 2.778 20.378 -3.548 1.00 62.34 188 ASP A CA 1
ATOM 1470 C C . ASP A 1 188 ? 3.510 20.568 -2.202 1.00 62.34 188 ASP A C 1
ATOM 1472 O O . ASP A 1 188 ? 4.059 19.616 -1.639 1.00 62.34 188 ASP A O 1
ATOM 1476 N N . GLU A 1 189 ? 3.512 21.784 -1.647 1.00 62.66 189 GLU A N 1
ATOM 1477 C CA . GLU A 1 189 ? 4.106 22.093 -0.334 1.00 62.66 189 GLU A CA 1
ATOM 1478 C C . GLU A 1 189 ? 3.582 21.164 0.778 1.00 62.66 189 GLU A C 1
ATOM 1480 O O . GLU A 1 189 ? 4.302 20.830 1.725 1.00 62.66 189 GLU A O 1
ATOM 1485 N N . LYS A 1 190 ? 2.342 20.672 0.644 1.00 60.19 190 LYS A N 1
ATOM 1486 C CA . LYS A 1 190 ? 1.740 19.707 1.574 1.00 60.19 190 LYS A CA 1
ATOM 1487 C C . LYS A 1 190 ? 2.397 18.332 1.507 1.00 60.19 190 LYS A C 1
ATOM 1489 O O . LYS A 1 190 ? 2.566 17.696 2.547 1.00 60.19 190 LYS A O 1
ATOM 1494 N N . LEU A 1 191 ? 2.774 17.877 0.312 1.00 62.50 191 LEU A N 1
ATOM 1495 C CA . LEU A 1 191 ? 3.491 16.615 0.106 1.00 62.50 191 LEU A CA 1
ATOM 1496 C C . LEU A 1 191 ? 4.839 16.677 0.828 1.00 62.50 191 LEU A C 1
ATOM 1498 O O . LEU A 1 191 ? 5.214 15.782 1.583 1.00 62.50 191 LEU A O 1
ATOM 1502 N N . GLU A 1 192 ? 5.522 17.805 0.676 1.00 65.31 192 GLU A N 1
ATOM 1503 C CA . GLU A 1 192 ? 6.798 18.064 1.319 1.00 65.31 192 GLU A CA 1
ATOM 1504 C C . GLU A 1 192 ? 6.715 18.083 2.852 1.00 65.31 192 GLU A C 1
ATOM 1506 O O . GLU A 1 192 ? 7.577 17.520 3.533 1.00 65.31 192 GLU A O 1
ATOM 1511 N N . ALA A 1 193 ? 5.662 18.697 3.399 1.00 64.88 193 ALA A N 1
ATOM 1512 C CA . ALA A 1 193 ? 5.410 18.747 4.834 1.00 64.88 193 ALA A CA 1
ATOM 1513 C C . ALA A 1 193 ? 5.112 17.357 5.427 1.00 64.88 193 ALA A C 1
ATOM 1515 O O . ALA A 1 193 ? 5.631 17.036 6.497 1.00 64.88 193 ALA A O 1
ATOM 1516 N N . ARG A 1 194 ? 4.351 16.503 4.722 1.00 61.84 194 ARG A N 1
ATOM 1517 C CA . ARG A 1 194 ? 4.068 15.117 5.154 1.00 61.84 194 ARG A CA 1
ATOM 1518 C C . ARG A 1 194 ? 5.338 14.265 5.214 1.00 61.84 194 ARG A C 1
ATOM 1520 O O . ARG A 1 194 ? 5.522 13.525 6.177 1.00 61.84 194 ARG A O 1
ATOM 1527 N N . PHE A 1 195 ? 6.243 14.424 4.246 1.00 62.88 195 PHE A N 1
ATOM 1528 C CA . PHE A 1 195 ? 7.550 13.756 4.261 1.00 62.88 195 PHE A CA 1
ATOM 1529 C C . PHE A 1 195 ? 8.481 14.274 5.366 1.00 62.88 195 PHE A C 1
ATOM 1531 O O . PHE A 1 195 ? 9.164 13.482 6.013 1.00 62.88 195 PHE A O 1
ATOM 1538 N N . LYS A 1 196 ? 8.518 15.594 5.603 1.00 63.81 196 LYS A N 1
ATOM 1539 C CA . LYS A 1 196 ? 9.359 16.215 6.646 1.00 63.81 196 LYS A CA 1
ATOM 1540 C C . LYS A 1 196 ? 8.878 15.908 8.068 1.00 63.81 196 LYS A C 1
ATOM 1542 O O . LYS A 1 196 ? 9.701 15.844 8.973 1.00 63.81 196 LYS A O 1
ATOM 1547 N N . GLY A 1 197 ? 7.573 15.720 8.266 1.00 57.84 197 GLY A N 1
ATOM 1548 C CA . GLY A 1 197 ? 6.967 15.482 9.578 1.00 57.84 197 GLY A CA 1
ATOM 1549 C C . GLY A 1 197 ? 7.101 14.056 10.123 1.00 57.84 197 GLY A C 1
ATOM 1550 O O . GLY A 1 197 ? 6.539 13.784 11.175 1.00 57.84 197 GLY A O 1
ATOM 1551 N N . GLY A 1 198 ? 7.768 13.134 9.416 1.00 51.09 198 GLY A N 1
ATOM 1552 C CA . GLY A 1 198 ? 7.913 11.732 9.843 1.00 51.09 198 GLY A CA 1
ATOM 1553 C C . GLY A 1 198 ? 6.618 10.903 9.802 1.00 51.09 198 GLY A C 1
ATOM 1554 O O . GLY A 1 198 ? 6.652 9.714 10.076 1.00 51.09 198 GLY A O 1
ATOM 1555 N N . GLN A 1 199 ? 5.490 11.504 9.411 1.00 51.75 199 GLN A N 1
ATOM 1556 C CA . GLN A 1 199 ? 4.159 10.881 9.362 1.00 51.75 199 GLN A CA 1
ATOM 1557 C C . GLN A 1 199 ? 3.859 10.143 8.047 1.00 51.75 199 GLN A C 1
ATOM 1559 O O . GLN A 1 199 ? 2.749 9.644 7.851 1.00 51.75 199 GLN A O 1
ATOM 1564 N N . ALA A 1 200 ? 4.802 10.105 7.105 1.00 55.88 200 ALA A N 1
ATOM 1565 C CA . ALA A 1 200 ? 4.618 9.395 5.847 1.00 55.88 200 ALA A CA 1
ATOM 1566 C C . ALA A 1 200 ? 4.808 7.888 6.072 1.00 55.88 200 ALA A C 1
ATOM 1568 O O . ALA A 1 200 ? 5.862 7.329 5.774 1.00 55.88 200 ALA A O 1
ATOM 1569 N N . LEU A 1 201 ? 3.780 7.222 6.602 1.00 58.69 201 LEU A N 1
ATOM 1570 C CA . LEU A 1 201 ? 3.671 5.770 6.515 1.00 58.69 201 LEU A CA 1
ATOM 1571 C C . LEU A 1 201 ? 3.567 5.405 5.033 1.00 58.69 201 LEU A C 1
ATOM 1573 O O . LEU A 1 201 ? 2.507 5.520 4.423 1.00 58.69 201 LEU A O 1
ATOM 1577 N N . LEU A 1 202 ? 4.694 5.005 4.446 1.00 72.88 202 LEU A N 1
ATOM 1578 C CA . LEU A 1 202 ? 4.781 4.558 3.059 1.00 72.88 202 LEU A CA 1
ATOM 1579 C C . LEU A 1 202 ? 4.166 3.164 2.935 1.00 72.88 202 LEU A C 1
ATOM 1581 O O . LEU A 1 202 ? 4.848 2.130 2.985 1.00 72.88 202 LEU A O 1
ATOM 1585 N N . GLN A 1 203 ? 2.840 3.164 2.836 1.00 73.31 203 GLN A N 1
ATOM 1586 C CA . GLN A 1 203 ? 2.031 1.969 2.687 1.00 73.31 203 GLN A CA 1
ATOM 1587 C C . GLN A 1 203 ? 2.324 1.281 1.344 1.00 73.31 203 GLN A C 1
ATOM 1589 O O . GLN A 1 203 ? 2.751 1.930 0.379 1.00 73.31 203 GLN A O 1
ATOM 1594 N N . PRO A 1 204 ? 2.115 -0.043 1.262 1.00 80.44 204 PRO A N 1
ATOM 1595 C CA . PRO A 1 204 ? 2.015 -0.713 -0.022 1.00 80.44 204 PRO A CA 1
ATOM 1596 C C . PRO A 1 204 ? 0.905 -0.078 -0.871 1.00 80.44 204 PRO A C 1
ATOM 1598 O O . PRO A 1 204 ? -0.154 0.281 -0.356 1.00 80.44 204 PRO A O 1
ATOM 1601 N N . LEU A 1 205 ? 1.139 0.033 -2.173 1.00 82.19 205 LEU A N 1
ATOM 1602 C CA . LEU A 1 205 ? 0.161 0.521 -3.133 1.00 82.19 205 LEU A CA 1
ATOM 1603 C C . LEU A 1 205 ? -0.871 -0.560 -3.451 1.00 82.19 205 LEU A C 1
ATOM 1605 O O . LEU A 1 205 ? -0.522 -1.723 -3.676 1.00 82.19 205 LEU A O 1
ATOM 1609 N N . ASP A 1 206 ? -2.138 -0.158 -3.514 1.00 80.12 206 ASP A N 1
ATOM 1610 C CA . ASP A 1 206 ? -3.220 -1.023 -3.975 1.00 80.12 206 ASP A CA 1
ATOM 1611 C C . ASP A 1 206 ? -3.106 -1.240 -5.491 1.00 80.12 206 ASP A C 1
ATOM 1613 O O . ASP A 1 206 ? -3.268 -0.316 -6.287 1.00 80.12 206 ASP A O 1
ATOM 1617 N N . VAL A 1 207 ? -2.820 -2.478 -5.891 1.00 83.88 207 VAL A N 1
ATOM 1618 C CA . VAL A 1 207 ? -2.684 -2.873 -7.300 1.00 83.88 207 VAL A CA 1
ATOM 1619 C C . VAL A 1 207 ? -3.987 -3.399 -7.906 1.00 83.88 207 VAL A C 1
ATOM 1621 O O . VAL A 1 207 ? -4.023 -3.670 -9.105 1.00 83.88 207 VAL A O 1
ATOM 1624 N N . SER A 1 208 ? -5.064 -3.533 -7.120 1.00 81.06 208 SER A N 1
ATOM 1625 C CA . SER A 1 208 ? -6.347 -4.077 -7.597 1.00 81.06 208 SER A CA 1
ATOM 1626 C C . SER A 1 208 ? -6.992 -3.221 -8.689 1.00 81.06 208 SER A C 1
ATOM 1628 O O . SER A 1 208 ? -7.688 -3.736 -9.559 1.00 81.06 208 SER A O 1
ATOM 1630 N N . VAL A 1 209 ? -6.684 -1.923 -8.727 1.00 82.12 209 VAL A N 1
ATOM 1631 C CA . VAL A 1 209 ? -7.137 -1.013 -9.790 1.00 82.12 209 VAL A CA 1
ATOM 1632 C C . VAL A 1 209 ? -6.576 -1.373 -11.174 1.00 82.12 209 VAL A C 1
ATOM 1634 O O . VAL A 1 209 ? -7.155 -0.983 -12.183 1.00 82.12 209 VAL A O 1
ATOM 1637 N N . TYR A 1 210 ? -5.489 -2.149 -11.224 1.00 83.56 210 TYR A N 1
ATOM 1638 C CA . TYR A 1 210 ? -4.848 -2.635 -12.448 1.00 83.56 210 TYR A CA 1
ATOM 1639 C C . TYR A 1 210 ? -5.046 -4.142 -12.648 1.00 83.56 210 TYR A C 1
ATOM 1641 O O . TYR A 1 210 ? -4.272 -4.777 -13.358 1.00 83.56 210 TYR A O 1
ATOM 1649 N N . GLU A 1 211 ? -6.053 -4.751 -12.016 1.00 79.38 211 GLU A N 1
ATOM 1650 C CA . GLU A 1 211 ? -6.223 -6.208 -12.025 1.00 79.38 211 GLU A CA 1
ATOM 1651 C C . GLU A 1 211 ? -6.325 -6.799 -13.447 1.00 79.38 211 GLU A C 1
ATOM 1653 O O . GLU A 1 211 ? -5.861 -7.914 -13.687 1.00 79.38 211 GLU A O 1
ATOM 1658 N N . ALA A 1 212 ? -6.880 -6.045 -14.399 1.00 84.88 212 ALA A N 1
ATOM 1659 C CA . ALA A 1 212 ? -7.013 -6.463 -15.794 1.00 84.88 212 ALA A CA 1
ATOM 1660 C C . ALA A 1 212 ? -5.705 -6.382 -16.610 1.00 84.88 212 ALA A C 1
ATOM 1662 O O . ALA A 1 212 ? -5.650 -6.906 -17.723 1.00 84.88 212 ALA A O 1
ATOM 1663 N N . GLU A 1 213 ? -4.664 -5.732 -16.087 1.00 88.06 213 GLU A N 1
ATOM 1664 C CA . GLU A 1 213 ? -3.437 -5.449 -16.829 1.00 88.06 213 GLU A CA 1
ATOM 1665 C C . GLU A 1 213 ? -2.429 -6.598 -16.772 1.00 88.06 213 GLU A C 1
ATOM 1667 O O . GLU A 1 213 ? -2.292 -7.316 -15.777 1.00 88.06 213 GLU A O 1
ATOM 1672 N N . LYS A 1 214 ? -1.666 -6.741 -17.860 1.00 89.81 214 LYS A N 1
ATOM 1673 C CA . LYS A 1 214 ? -0.511 -7.645 -17.898 1.00 89.81 214 LYS A CA 1
ATOM 1674 C C . LYS A 1 214 ? 0.703 -7.001 -17.233 1.00 89.81 214 LYS A C 1
ATOM 1676 O O . LYS A 1 214 ? 0.881 -5.788 -17.300 1.00 89.81 214 LYS A O 1
ATOM 1681 N N . ARG A 1 215 ? 1.576 -7.813 -16.637 1.00 86.38 215 ARG A N 1
ATOM 1682 C CA . ARG A 1 215 ? 2.744 -7.344 -15.876 1.00 86.38 215 ARG A CA 1
ATOM 1683 C C . ARG A 1 215 ? 4.016 -8.139 -16.178 1.00 86.38 215 ARG A C 1
ATOM 1685 O O . ARG A 1 215 ? 3.945 -9.358 -16.344 1.00 86.38 215 ARG A O 1
ATOM 1692 N N . PRO A 1 216 ? 5.192 -7.490 -16.188 1.00 90.81 216 PRO A N 1
ATOM 1693 C CA . PRO A 1 216 ? 6.474 -8.161 -16.369 1.00 90.81 216 PRO A CA 1
ATOM 1694 C C . PRO A 1 216 ? 6.904 -8.856 -15.065 1.00 90.81 216 PRO A C 1
ATOM 1696 O O . PRO A 1 216 ? 7.720 -8.352 -14.295 1.00 90.81 216 PRO A O 1
ATOM 1699 N N . THR A 1 217 ? 6.335 -10.029 -14.777 1.00 88.81 217 THR A N 1
ATOM 1700 C CA . THR A 1 217 ? 6.570 -10.769 -13.518 1.00 88.81 217 THR A CA 1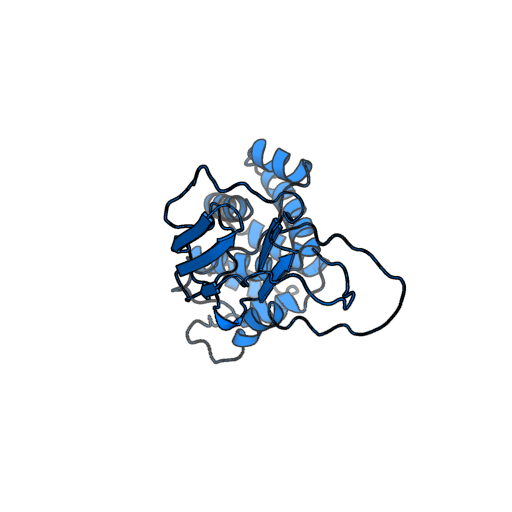
ATOM 1701 C C . THR A 1 217 ? 8.048 -11.101 -13.288 1.00 88.81 217 THR A C 1
ATOM 1703 O O . THR A 1 217 ? 8.530 -11.031 -12.155 1.00 88.81 217 THR A O 1
ATOM 1706 N N . ALA A 1 218 ? 8.795 -11.389 -14.360 1.00 90.25 218 ALA A N 1
ATOM 1707 C CA . ALA A 1 218 ? 10.237 -11.617 -14.305 1.00 90.25 218 ALA A CA 1
ATOM 1708 C C . ALA A 1 218 ? 11.004 -10.390 -13.784 1.00 90.25 218 ALA A C 1
ATOM 1710 O O . ALA A 1 218 ? 11.894 -10.545 -12.951 1.00 90.25 218 ALA A O 1
ATOM 1711 N N . TRP A 1 219 ? 10.618 -9.176 -14.195 1.00 94.88 219 TRP A N 1
ATOM 1712 C CA . TRP A 1 219 ? 11.242 -7.942 -13.711 1.00 94.88 219 TRP A CA 1
ATOM 1713 C C . TRP A 1 219 ? 11.028 -7.749 -12.216 1.00 94.88 219 TRP A C 1
ATOM 1715 O O . TRP A 1 219 ? 11.973 -7.422 -11.512 1.00 94.88 219 TRP A O 1
ATOM 1725 N N . VAL A 1 220 ? 9.817 -8.002 -11.711 1.00 91.69 220 VAL A N 1
ATOM 1726 C CA . VAL A 1 220 ? 9.512 -7.875 -10.273 1.00 91.69 220 VAL A CA 1
ATOM 1727 C C . VAL A 1 220 ? 10.344 -8.858 -9.447 1.00 91.69 220 VAL A C 1
ATOM 1729 O O . VAL A 1 220 ? 10.850 -8.502 -8.382 1.00 91.69 220 VAL A O 1
ATOM 1732 N N . ARG A 1 221 ? 10.534 -10.084 -9.951 1.00 89.75 221 ARG A N 1
ATOM 1733 C CA . ARG A 1 221 ? 11.387 -11.089 -9.302 1.00 89.75 221 ARG A CA 1
ATOM 1734 C C . ARG A 1 221 ? 12.847 -10.638 -9.254 1.00 89.75 221 ARG A C 1
ATOM 1736 O O . ARG A 1 221 ? 13.449 -10.702 -8.187 1.00 89.75 221 ARG A O 1
ATOM 1743 N N . THR A 1 222 ? 13.389 -10.157 -10.372 1.00 94.06 222 THR A N 1
ATOM 1744 C CA . THR A 1 222 ? 14.761 -9.636 -10.436 1.00 94.06 222 THR A CA 1
ATOM 1745 C C . THR A 1 222 ? 14.934 -8.414 -9.535 1.00 94.06 222 THR A C 1
ATOM 1747 O O . THR A 1 222 ? 15.870 -8.366 -8.746 1.00 94.06 222 THR A O 1
ATOM 1750 N N . PHE A 1 223 ? 13.990 -7.470 -9.570 1.00 94.94 223 PHE A N 1
ATOM 1751 C CA . PHE A 1 223 ? 13.990 -6.274 -8.727 1.00 94.94 223 PHE A CA 1
ATOM 1752 C C . PHE A 1 223 ? 14.075 -6.617 -7.234 1.00 94.94 223 PHE A C 1
ATOM 1754 O O . PHE A 1 223 ? 14.843 -6.010 -6.491 1.00 94.94 223 PHE A O 1
ATOM 1761 N N . ARG A 1 224 ? 13.330 -7.630 -6.775 1.00 91.81 224 ARG A N 1
ATOM 1762 C CA . ARG A 1 224 ? 13.364 -8.071 -5.371 1.00 91.81 224 ARG A CA 1
ATOM 1763 C C . ARG A 1 224 ? 14.740 -8.586 -4.937 1.00 91.81 224 ARG A C 1
ATOM 1765 O O . ARG A 1 224 ? 15.076 -8.483 -3.765 1.00 91.81 224 ARG A O 1
ATOM 1772 N N . GLN A 1 225 ? 15.511 -9.149 -5.863 1.00 93.69 225 GLN A N 1
ATOM 1773 C CA . GLN A 1 225 ? 16.843 -9.696 -5.589 1.00 93.69 225 GLN A CA 1
ATOM 1774 C C . GLN A 1 225 ? 17.944 -8.626 -5.607 1.00 93.69 225 GLN A C 1
ATOM 1776 O O . GLN A 1 225 ? 19.059 -8.903 -5.171 1.00 93.69 225 GLN A O 1
ATOM 1781 N N . MET A 1 226 ? 17.643 -7.423 -6.101 1.00 93.50 226 MET A N 1
ATOM 1782 C CA . MET A 1 226 ? 18.579 -6.302 -6.130 1.00 93.50 226 MET A CA 1
ATOM 1783 C C . MET A 1 226 ? 18.825 -5.727 -4.734 1.00 93.50 226 MET A C 1
ATOM 1785 O O . MET A 1 226 ? 17.945 -5.725 -3.868 1.00 93.50 226 MET A O 1
ATOM 1789 N N . GLY A 1 227 ? 20.015 -5.164 -4.531 1.00 92.31 227 GLY A N 1
ATOM 1790 C CA . GLY A 1 227 ? 20.322 -4.401 -3.330 1.00 92.31 227 GLY A CA 1
ATOM 1791 C C . GLY A 1 227 ? 19.487 -3.121 -3.246 1.00 92.31 227 GLY A C 1
ATOM 1792 O O . GLY A 1 227 ? 19.075 -2.550 -4.255 1.00 92.31 227 GLY A O 1
ATOM 1793 N N . ARG A 1 228 ? 19.277 -2.603 -2.031 1.00 90.44 228 ARG A N 1
ATOM 1794 C CA . ARG A 1 228 ? 18.461 -1.394 -1.793 1.00 90.44 228 ARG A CA 1
ATOM 1795 C C . ARG A 1 228 ? 18.869 -0.201 -2.668 1.00 90.44 228 ARG A C 1
ATOM 1797 O O . ARG A 1 228 ? 18.005 0.500 -3.181 1.00 90.44 228 ARG A O 1
ATOM 1804 N N . GLY A 1 229 ? 20.172 0.035 -2.830 1.00 90.25 229 GLY A N 1
ATOM 1805 C CA . GLY A 1 229 ? 20.679 1.127 -3.670 1.00 90.25 229 GLY A CA 1
ATOM 1806 C C . GLY A 1 229 ? 20.332 0.949 -5.150 1.00 90.25 229 GLY A C 1
ATOM 1807 O O . GLY A 1 229 ? 19.923 1.904 -5.802 1.00 90.25 229 GLY A O 1
ATOM 1808 N N . GLU A 1 230 ? 20.421 -0.281 -5.655 1.00 93.69 230 GLU A N 1
ATOM 1809 C CA . GLU A 1 230 ? 20.078 -0.631 -7.038 1.00 93.69 230 GLU A CA 1
ATOM 1810 C C . GLU A 1 230 ? 18.570 -0.509 -7.284 1.00 93.69 230 GLU A C 1
ATOM 1812 O O . GLU A 1 230 ? 18.156 0.059 -8.290 1.00 93.69 230 GLU A O 1
ATOM 1817 N N . GLN A 1 231 ? 17.744 -0.954 -6.331 1.00 93.75 231 GLN A N 1
ATOM 1818 C CA . GLN A 1 231 ? 16.288 -0.794 -6.385 1.00 93.75 231 GLN A CA 1
ATOM 1819 C C . GLN A 1 231 ? 15.873 0.677 -6.482 1.00 93.75 231 GLN A C 1
ATOM 1821 O O . GLN A 1 231 ? 15.006 1.025 -7.283 1.00 93.75 231 GLN A O 1
ATOM 1826 N N . VAL A 1 232 ? 16.493 1.545 -5.675 1.00 90.62 232 VAL A N 1
ATOM 1827 C CA . VAL A 1 232 ? 16.232 2.991 -5.706 1.00 90.62 232 VAL A CA 1
ATOM 1828 C C . VAL A 1 232 ? 16.654 3.586 -7.050 1.00 90.62 232 VAL A C 1
ATOM 1830 O O . VAL A 1 232 ? 15.857 4.293 -7.656 1.00 90.62 232 VAL A O 1
ATOM 1833 N N . ALA A 1 233 ? 17.852 3.262 -7.547 1.00 91.62 233 ALA A N 1
ATOM 1834 C CA . ALA A 1 233 ? 18.348 3.764 -8.833 1.00 91.62 233 ALA A CA 1
ATOM 1835 C C . ALA A 1 233 ? 17.504 3.290 -10.032 1.00 91.62 233 ALA A C 1
ATOM 1837 O O . ALA A 1 233 ? 17.295 4.025 -10.998 1.00 91.62 233 ALA A O 1
ATOM 1838 N N . LEU A 1 234 ? 16.984 2.064 -9.975 1.00 94.50 234 LEU A N 1
ATOM 1839 C CA . LEU A 1 234 ? 16.097 1.546 -11.007 1.00 94.50 234 LEU A CA 1
ATOM 1840 C C . LEU A 1 234 ? 14.730 2.242 -10.976 1.00 94.50 234 LEU A C 1
ATOM 1842 O O . LEU A 1 234 ? 14.232 2.643 -12.025 1.00 94.50 234 LEU A O 1
ATOM 1846 N N . LEU A 1 235 ? 14.140 2.432 -9.791 1.00 92.06 235 LEU A N 1
ATOM 1847 C CA . LEU A 1 235 ? 12.895 3.196 -9.645 1.00 92.06 235 LEU A CA 1
ATOM 1848 C C . LEU A 1 235 ? 13.042 4.631 -10.151 1.00 92.06 235 LEU A C 1
ATOM 1850 O O . LEU A 1 235 ? 12.148 5.115 -10.836 1.00 92.06 235 LEU A O 1
ATOM 1854 N N . ASP A 1 236 ? 14.171 5.267 -9.847 1.00 89.62 236 ASP A N 1
ATOM 1855 C CA . ASP A 1 236 ? 14.549 6.592 -10.340 1.00 89.62 236 ASP A CA 1
ATOM 1856 C C . ASP A 1 236 ? 14.514 6.638 -11.873 1.00 89.62 236 ASP A C 1
ATOM 1858 O O . ASP A 1 236 ? 13.745 7.390 -12.469 1.00 89.62 236 ASP A O 1
ATOM 1862 N N . THR A 1 237 ? 15.236 5.712 -12.508 1.00 91.94 237 THR A N 1
ATOM 1863 C CA . THR A 1 237 ? 15.294 5.589 -13.971 1.00 91.94 237 THR A CA 1
ATOM 1864 C C . THR A 1 237 ? 13.908 5.347 -14.583 1.00 91.94 237 THR A C 1
ATOM 1866 O O . THR A 1 237 ? 13.550 5.951 -15.592 1.00 91.94 237 THR A O 1
ATOM 1869 N N . CYS A 1 238 ? 13.094 4.471 -13.988 1.00 92.38 238 CYS A N 1
ATOM 1870 C CA . CYS A 1 238 ? 11.731 4.216 -14.459 1.00 92.38 238 CYS A CA 1
ATOM 1871 C C . CYS A 1 238 ? 10.836 5.458 -14.341 1.00 92.38 238 CYS A C 1
ATOM 1873 O O . CYS A 1 238 ? 10.010 5.712 -15.223 1.00 92.38 238 CYS A O 1
ATOM 1875 N N . PHE A 1 239 ? 10.998 6.222 -13.258 1.00 88.06 239 PHE A N 1
ATOM 1876 C 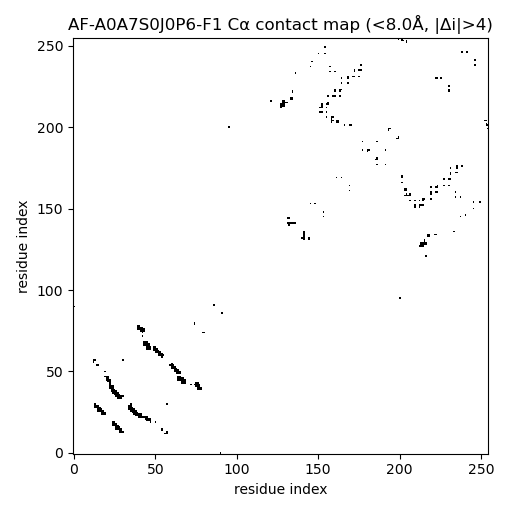CA . PHE A 1 239 ? 10.234 7.432 -12.987 1.00 88.06 239 PHE A CA 1
ATOM 1877 C C . PHE A 1 239 ? 10.592 8.568 -13.947 1.00 88.06 239 PHE A C 1
ATOM 1879 O O . PHE A 1 239 ? 9.696 9.272 -14.400 1.00 88.06 239 PHE A O 1
ATOM 1886 N N . GLU A 1 240 ? 11.860 8.713 -14.337 1.00 87.94 240 GLU A N 1
ATOM 1887 C CA . GLU A 1 240 ? 12.286 9.688 -15.353 1.00 87.94 240 GLU A CA 1
ATOM 1888 C C . GLU A 1 240 ? 11.605 9.479 -16.715 1.00 87.94 240 GLU A C 1
ATOM 1890 O O . GLU A 1 240 ? 11.400 10.438 -17.458 1.00 87.94 240 GLU A O 1
ATOM 1895 N N . PHE A 1 241 ? 11.219 8.242 -17.046 1.00 89.31 241 PHE A N 1
ATOM 1896 C CA . PHE A 1 241 ? 10.474 7.940 -18.275 1.00 89.31 241 PHE A CA 1
ATOM 1897 C C . PHE A 1 241 ? 8.963 8.144 -18.163 1.00 89.31 241 PHE A C 1
ATOM 1899 O O . PHE A 1 241 ? 8.271 8.018 -19.174 1.00 89.31 241 PHE A O 1
ATOM 1906 N N . CYS A 1 242 ? 8.448 8.419 -16.966 1.00 87.31 242 CYS A N 1
ATOM 1907 C CA . CYS A 1 242 ? 7.037 8.712 -16.773 1.00 87.31 242 CYS A CA 1
ATOM 1908 C C . CYS A 1 242 ? 6.735 10.166 -17.159 1.00 87.31 242 CYS A C 1
ATOM 1910 O O . CYS A 1 242 ? 7.563 11.060 -16.970 1.00 87.31 242 CYS A O 1
ATOM 1912 N N . ASP A 1 243 ? 5.545 10.412 -17.701 1.00 85.31 243 ASP A N 1
ATOM 1913 C CA . ASP A 1 243 ? 5.085 11.774 -17.968 1.00 85.31 243 ASP A CA 1
ATOM 1914 C C . ASP A 1 243 ? 4.561 12.473 -16.696 1.00 85.31 243 ASP A C 1
ATOM 1916 O O . ASP A 1 243 ? 4.422 11.879 -15.624 1.00 85.31 243 ASP A O 1
ATOM 1920 N N . SER A 1 244 ? 4.240 13.765 -16.804 1.00 79.94 244 SER A N 1
ATOM 1921 C CA . SER A 1 244 ? 3.757 14.552 -15.662 1.00 79.94 244 SER A CA 1
ATOM 1922 C C . SER A 1 244 ? 2.428 14.049 -15.080 1.00 79.94 244 SER A C 1
ATOM 1924 O O . SER A 1 244 ? 2.151 14.283 -13.903 1.00 79.94 244 SER A O 1
ATOM 1926 N N . HIS A 1 245 ? 1.590 13.382 -15.880 1.00 80.44 245 HIS A N 1
ATOM 1927 C CA . HIS A 1 245 ? 0.338 12.801 -15.401 1.00 80.44 245 HIS A CA 1
ATOM 1928 C C . HIS A 1 245 ? 0.617 11.552 -14.559 1.00 80.44 245 HIS A C 1
ATOM 1930 O O . HIS A 1 245 ? 0.107 11.427 -13.445 1.00 80.44 245 HIS A O 1
ATOM 1936 N N . GLU A 1 246 ? 1.486 10.675 -15.054 1.00 83.88 246 GLU A N 1
ATOM 1937 C CA . GLU A 1 246 ? 1.954 9.476 -14.362 1.00 83.88 246 GLU A CA 1
ATOM 1938 C C . GLU A 1 246 ? 2.672 9.812 -13.053 1.00 83.88 246 GLU A C 1
ATOM 1940 O O . GLU A 1 246 ? 2.385 9.210 -12.017 1.00 83.88 246 GLU A O 1
ATOM 1945 N N . HIS A 1 247 ? 3.534 10.834 -13.056 1.00 79.94 247 HIS A N 1
ATOM 1946 C CA . HIS A 1 247 ? 4.160 11.359 -11.839 1.00 79.94 247 HIS A CA 1
ATOM 1947 C C . HIS A 1 247 ? 3.124 11.725 -10.778 1.00 79.94 247 HIS A C 1
ATOM 1949 O O . HIS A 1 247 ? 3.268 11.340 -9.618 1.00 79.94 247 HIS A O 1
ATOM 1955 N N . GLY A 1 248 ? 2.058 12.424 -11.177 1.00 71.31 248 GLY A N 1
ATOM 1956 C CA . GLY A 1 248 ? 0.967 12.799 -10.281 1.00 71.31 248 GLY A CA 1
ATOM 1957 C C . GLY A 1 248 ? 0.259 11.589 -9.670 1.00 71.31 248 GLY A C 1
ATOM 1958 O O . GLY A 1 248 ? -0.024 11.589 -8.472 1.00 71.31 248 GLY A O 1
ATOM 1959 N N . LEU A 1 249 ? 0.020 10.539 -10.460 1.00 72.19 249 LEU A N 1
ATOM 1960 C CA . LEU A 1 249 ? -0.621 9.306 -9.990 1.00 72.19 249 LEU A CA 1
ATOM 1961 C C . LEU A 1 249 ? 0.250 8.551 -8.983 1.00 72.19 249 LEU A C 1
ATOM 1963 O O . LEU A 1 249 ? -0.242 8.131 -7.935 1.00 72.19 249 LEU A O 1
ATOM 1967 N N . ILE A 1 250 ? 1.542 8.409 -9.270 1.00 72.31 250 ILE A N 1
ATOM 1968 C CA . ILE A 1 250 ? 2.494 7.709 -8.400 1.00 72.31 250 ILE A CA 1
ATOM 1969 C C . ILE A 1 250 ? 2.608 8.430 -7.055 1.00 72.31 250 ILE A C 1
ATOM 1971 O O . ILE A 1 250 ? 2.483 7.819 -5.996 1.00 72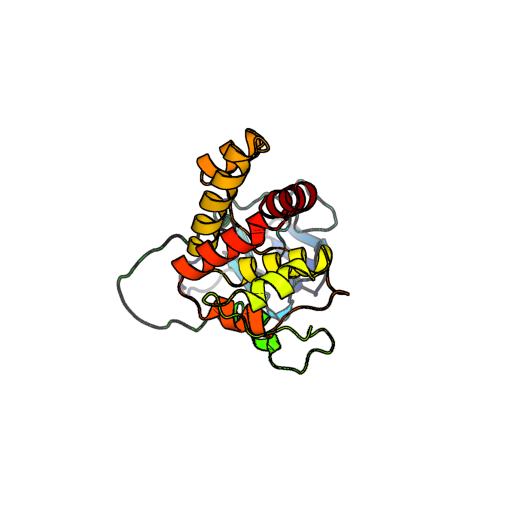.31 250 ILE A O 1
ATOM 1975 N N . VAL A 1 251 ? 2.759 9.753 -7.098 1.00 68.44 251 VAL A N 1
ATOM 1976 C CA . VAL A 1 251 ? 2.859 10.602 -5.908 1.00 68.44 251 VAL A CA 1
ATOM 1977 C C . VAL A 1 251 ? 1.586 10.570 -5.075 1.00 68.44 251 VAL A C 1
ATOM 1979 O O . VAL A 1 251 ? 1.661 10.436 -3.856 1.00 68.44 251 VAL A O 1
ATOM 1982 N N . ALA A 1 252 ? 0.421 10.677 -5.720 1.00 65.56 252 ALA A N 1
ATOM 1983 C CA . ALA A 1 252 ? -0.863 10.599 -5.033 1.00 65.56 252 ALA A CA 1
ATOM 1984 C C . ALA A 1 252 ? -1.070 9.236 -4.362 1.00 65.56 252 ALA A C 1
ATOM 1986 O O . ALA A 1 252 ? -1.728 9.166 -3.330 1.00 65.56 252 ALA A O 1
ATOM 1987 N N . SER A 1 253 ? -0.494 8.174 -4.928 1.00 63.97 253 SER A N 1
ATOM 1988 C CA . SER A 1 253 ? -0.602 6.817 -4.392 1.00 63.97 253 SER A CA 1
ATOM 1989 C C . SER A 1 253 ? 0.293 6.592 -3.167 1.00 63.97 253 SER A C 1
ATOM 1991 O O . SER A 1 253 ? -0.020 5.747 -2.337 1.00 63.97 253 SER A O 1
ATOM 1993 N N . PHE A 1 254 ? 1.375 7.361 -3.003 1.00 58.12 254 PHE A N 1
ATOM 1994 C CA . PHE A 1 254 ? 2.244 7.298 -1.818 1.00 58.12 254 PHE A CA 1
ATOM 1995 C C . PHE A 1 254 ? 1.657 7.980 -0.563 1.00 58.12 254 PHE A C 1
ATOM 1997 O O . PHE A 1 254 ? 2.337 8.032 0.466 1.00 58.12 254 PHE A O 1
ATOM 2004 N N . LEU A 1 255 ? 0.438 8.533 -0.643 1.00 50.88 255 LEU A N 1
ATOM 2005 C CA . LEU A 1 255 ? -0.190 9.410 0.356 1.00 50.88 255 LEU A CA 1
ATOM 2006 C C . LEU A 1 255 ? -1.490 8.865 0.951 1.00 50.88 255 LEU A C 1
ATOM 2008 O O . LEU A 1 255 ? -1.793 9.344 2.078 1.00 50.88 255 LEU A O 1
#

Radius of gyration: 24.55 Å; Cα contacts (8 Å, |Δi|>4): 237; chains: 1; bounding box: 53×42×70 Å

InterPro domains:
  IPR008978 HSP20-like chaperone [G3DSA:2.60.40.790] (9-107)
  IPR008978 HSP20-like chaperone [SSF49764] (13-109)

Foldseek 3Di:
DDDDDDDDDDDPQQDKDWDDDQFKIWIWGQAPVGIDTDIFTFPAGWDRVQWDWDDDRRPDIDIDTGGPDPDDDPDGGPVPDDPPDDDPPVPDDDPPPPPDDDDDDDDDDDDDPPLVVVPVVLPPPPPLADDAPAPDPVDCRRVVRLLVDDLLQLLLALLLLLLLDDQVLNLLLLVLLVVVCVVVVHDDVVLVVCNVVPVQPQDRFDNVVSVVHRYNSNHSVVSSVDDSVVSSVVSNSSVVSDDPVSSVVNSVRSD

Secondary structure (DSSP, 8-state):
----------S--PPPEEEE-SSEEEEEEEETTEEEEEEEEBSS-EEEEEEEEEEETTTEEEEEEEESS-S--S-SBTT---TT----TTS---TT-----------------TTTHHHHGGGS--TTBPP-----TTSSHHHHHHHHS-HHHHHHHHHHHHHHS-HHHHHHHHHHHHHHHHHTT---HHHHHHHHTT----PPP--GGGTTS-B-HHHHHHHHHS-HHHHHHHHHHHHHTS-HHHHHHHHHHT-

Organism: NCBI:txid127549

Solvent-accessible surface area (backbone atoms only — not comparable to full-atom values): 16165 Å² total; per-residue (Å²): 141,90,83,85,91,79,92,82,86,86,72,93,71,60,68,66,50,78,48,63,48,45,46,35,42,40,38,42,31,61,49,98,92,47,69,51,74,48,75,50,43,36,57,58,52,35,40,44,90,56,55,45,73,52,70,53,92,91,79,48,76,48,78,46,66,45,63,68,56,93,68,87,68,96,46,70,32,64,88,49,87,51,92,89,64,74,88,61,69,92,73,59,68,63,98,82,71,85,72,86,78,86,80,88,84,85,89,79,88,73,81,84,66,73,77,67,54,77,64,62,68,75,76,57,92,55,90,45,56,40,94,68,72,70,77,45,90,92,52,65,66,37,56,56,52,57,69,69,45,53,70,69,37,47,52,46,49,51,38,50,47,53,50,58,42,53,66,72,43,42,54,53,34,50,57,51,54,52,51,55,35,52,78,68,73,68,65,54,70,66,61,54,48,40,60,72,66,73,69,59,71,69,62,72,55,84,58,72,90,44,66,91,52,48,38,52,59,69,42,49,55,52,50,56,72,45,53,64,67,54,43,35,54,49,51,48,57,57,53,71,74,46,54,76,68,53,49,52,53,56,56,61,60,58,107

Sequence (255 aa):
LCLGPSTGSSSGNKQPDVRITDKALDLSWPMQTGELRFAQSFLHHVYPDSAQWSADAGLRLTLTVTKAHPKMWRTPFEAGKLPTIKPDWSRWVEEGDDDDKEDDLVSGGRRQPAVEQAVDELNIADERTLEVPPLDVSTEEWKEAWRALTSPQRMLTLALFWNAQEHAGRLAAAKHLMGILRVSGGVDEKLEARFKGGQALLQPLDVSVYEAEKRPTAWVRTFRQMGRGEQVALLDTCFEFCDSHEHGLIVASFL

Mean predicted aligned error: 17.5 Å